Protein AF-A0A9K3PPI0-F1 (afdb_monomer)

Structure (mmCIF, N/CA/C/O backbone):
data_AF-A0A9K3PPI0-F1
#
_entry.id   AF-A0A9K3PPI0-F1
#
loop_
_atom_site.group_PDB
_atom_site.id
_atom_site.type_symbol
_atom_site.label_atom_id
_atom_site.label_alt_id
_atom_site.label_comp_id
_atom_site.label_asym_id
_atom_site.label_entity_id
_atom_site.label_seq_id
_atom_site.pdbx_PDB_ins_code
_atom_site.Cartn_x
_atom_site.Cartn_y
_atom_site.Cartn_z
_atom_site.occupancy
_atom_site.B_iso_or_equiv
_atom_s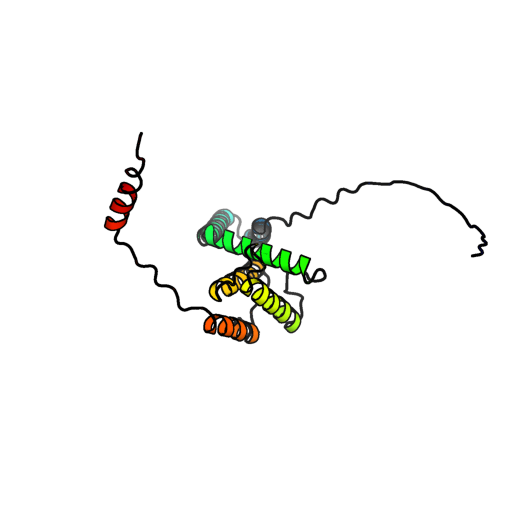ite.auth_seq_id
_atom_site.auth_comp_id
_atom_site.auth_asym_id
_atom_site.auth_atom_id
_atom_site.pdbx_PDB_model_num
ATOM 1 N N . MET A 1 1 ? 18.253 21.962 57.509 1.00 42.22 1 MET A N 1
ATOM 2 C CA . MET A 1 1 ? 19.560 22.637 57.310 1.00 42.22 1 MET A CA 1
ATOM 3 C C . MET A 1 1 ? 20.490 22.162 58.424 1.00 42.22 1 MET A C 1
ATOM 5 O O . MET A 1 1 ? 19.963 22.017 59.520 1.00 42.22 1 MET A O 1
ATOM 9 N N . PRO A 1 2 ? 21.775 21.831 58.168 1.00 49.91 2 PRO A N 1
ATOM 10 C CA . PRO A 1 2 ? 22.721 22.690 57.453 1.00 49.91 2 PRO A CA 1
ATOM 11 C C . PRO A 1 2 ? 23.503 22.051 56.286 1.00 49.91 2 PRO A C 1
ATOM 13 O O . PRO A 1 2 ? 23.489 20.847 56.057 1.00 49.91 2 PRO A O 1
ATOM 16 N N . PHE A 1 3 ? 24.132 22.970 55.554 1.00 33.94 3 PHE A N 1
ATOM 17 C CA . PHE A 1 3 ? 25.042 22.882 54.410 1.00 33.94 3 PHE A CA 1
ATOM 18 C C . PHE A 1 3 ? 26.498 22.570 54.812 1.00 33.94 3 PHE A C 1
ATOM 20 O O . PHE A 1 3 ? 26.878 22.944 55.920 1.00 33.94 3 PHE A O 1
ATOM 27 N N . HIS A 1 4 ? 27.304 22.033 53.874 1.00 39.25 4 HIS A N 1
ATOM 28 C CA . HIS A 1 4 ? 28.627 22.517 53.371 1.00 39.25 4 HIS A CA 1
ATOM 29 C C . HIS A 1 4 ? 29.286 21.395 52.513 1.00 39.25 4 HIS A C 1
ATOM 31 O O . HIS A 1 4 ? 29.376 20.270 52.985 1.00 39.25 4 HIS A O 1
ATOM 37 N N . ASN A 1 5 ? 29.510 21.554 51.192 1.00 37.12 5 ASN A N 1
ATOM 38 C CA . ASN A 1 5 ? 30.618 22.247 50.474 1.00 37.12 5 ASN A CA 1
ATOM 39 C C . ASN A 1 5 ? 31.970 21.502 50.598 1.00 37.12 5 ASN A C 1
ATOM 41 O O . ASN A 1 5 ? 32.297 21.083 51.696 1.00 37.12 5 ASN A O 1
ATOM 45 N N . TYR A 1 6 ? 32.886 21.351 49.631 1.00 33.19 6 TYR A N 1
ATOM 46 C CA . TYR A 1 6 ? 33.076 21.603 48.184 1.00 33.19 6 TYR A CA 1
ATOM 47 C C . TYR A 1 6 ? 34.468 20.993 47.872 1.00 33.19 6 TYR A C 1
ATOM 49 O O . TYR A 1 6 ? 35.353 21.136 48.715 1.00 33.19 6 TYR A O 1
ATOM 57 N N . THR A 1 7 ? 34.750 20.463 46.671 1.00 37.84 7 THR A N 1
ATOM 58 C CA . THR A 1 7 ? 36.029 20.783 45.986 1.00 37.84 7 THR A CA 1
ATOM 59 C C . THR A 1 7 ? 35.998 20.535 44.473 1.00 37.84 7 THR A C 1
ATOM 61 O O . THR A 1 7 ? 35.509 19.524 43.981 1.00 37.84 7 THR A O 1
ATOM 64 N N . HIS A 1 8 ? 36.531 21.541 43.783 1.00 33.91 8 HIS A N 1
ATOM 65 C CA . HIS A 1 8 ? 36.765 21.765 42.358 1.00 33.91 8 HIS A CA 1
ATOM 66 C C . HIS A 1 8 ? 37.708 20.767 41.667 1.00 33.91 8 HIS A C 1
ATOM 68 O O . HIS A 1 8 ? 38.736 20.441 42.235 1.00 33.91 8 HIS A O 1
ATOM 74 N N . TYR A 1 9 ? 37.446 20.497 40.383 1.00 34.16 9 TYR A N 1
ATOM 75 C CA . TYR A 1 9 ? 38.367 20.545 39.223 1.00 34.16 9 TYR A CA 1
ATOM 76 C C . TYR A 1 9 ? 37.434 20.703 38.004 1.00 34.16 9 TYR A C 1
ATOM 78 O O . TYR A 1 9 ? 36.401 20.050 37.955 1.00 34.16 9 TYR A O 1
ATOM 86 N N . GLY A 1 10 ? 37.581 21.578 37.017 1.00 31.91 10 GLY A N 1
ATOM 87 C CA . GLY A 1 10 ? 38.718 22.229 36.381 1.00 31.91 10 GLY A CA 1
ATOM 88 C C . GLY A 1 10 ? 38.236 22.443 34.938 1.00 31.91 10 GLY A C 1
ATOM 89 O O . GLY A 1 10 ? 37.870 21.480 34.269 1.00 31.91 10 GLY A O 1
ATOM 90 N N . GLY A 1 11 ? 38.071 23.695 34.511 1.00 30.48 11 GLY A N 1
ATOM 91 C CA . GLY A 1 11 ? 37.439 24.029 33.235 1.00 30.48 11 GLY A CA 1
ATOM 92 C C . GLY A 1 11 ? 38.338 23.783 32.025 1.00 30.48 11 GLY A C 1
ATOM 93 O O . GLY A 1 11 ? 39.546 23.976 32.103 1.00 30.48 11 GLY A O 1
ATOM 94 N N . ILE A 1 12 ? 37.718 23.456 30.889 1.00 33.78 12 ILE A N 1
ATOM 95 C CA . ILE A 1 12 ? 38.250 23.748 29.554 1.00 33.78 12 ILE A CA 1
ATOM 96 C C . ILE A 1 12 ? 37.088 24.274 28.705 1.00 33.78 12 ILE A C 1
ATOM 98 O O . ILE A 1 12 ? 36.133 23.563 28.398 1.00 33.78 12 ILE A O 1
ATOM 102 N N . GLN A 1 13 ? 37.168 25.560 28.372 1.00 34.56 13 GLN A N 1
ATOM 103 C CA . GLN A 1 13 ? 36.395 26.209 27.319 1.00 34.56 13 GLN A CA 1
ATOM 104 C C . GLN A 1 13 ? 37.104 25.977 25.982 1.00 34.56 13 GLN A C 1
ATOM 106 O O . GLN A 1 13 ? 38.315 26.142 25.937 1.00 34.56 13 GLN A O 1
ATOM 111 N N . HIS A 1 14 ? 36.356 25.635 24.925 1.00 29.44 14 HIS A N 1
ATOM 112 C CA . HIS A 1 14 ? 36.565 25.975 23.499 1.00 29.44 14 HIS A CA 1
ATOM 113 C C . HIS A 1 14 ? 35.558 25.171 22.638 1.00 29.44 14 HIS A C 1
ATOM 115 O O . HIS A 1 14 ? 35.051 24.148 23.087 1.00 29.44 14 HIS A O 1
ATOM 121 N N . PRO A 1 15 ? 35.294 25.548 21.376 1.00 35.53 15 PRO A N 1
ATOM 122 C CA . PRO A 1 15 ? 34.617 26.747 20.899 1.00 35.53 15 PRO A CA 1
ATOM 123 C C . PRO A 1 15 ? 33.235 26.408 20.292 1.00 35.53 15 PRO A C 1
ATOM 125 O O . PRO A 1 15 ? 32.972 25.289 19.855 1.00 35.53 15 PRO A O 1
ATOM 128 N N . ARG A 1 16 ? 32.345 27.406 20.208 1.00 32.53 16 ARG A N 1
ATOM 129 C CA . ARG A 1 16 ? 31.095 27.317 19.434 1.00 32.53 16 ARG A CA 1
ATOM 130 C C . ARG A 1 16 ? 31.428 27.172 17.945 1.00 32.53 16 ARG A C 1
ATOM 132 O O . ARG A 1 16 ? 31.659 28.165 17.262 1.00 32.53 16 ARG A O 1
ATOM 139 N N . GLY A 1 17 ? 31.470 25.933 17.470 1.00 28.88 17 GLY A N 1
ATOM 140 C CA . GLY A 1 17 ? 31.625 25.569 16.069 1.00 28.88 17 GLY A CA 1
ATOM 141 C C . GLY A 1 17 ? 30.301 25.103 15.469 1.00 28.88 17 GLY A C 1
ATOM 142 O O . GLY A 1 17 ? 29.684 24.174 15.973 1.00 28.88 17 GLY A O 1
ATOM 143 N N . LEU A 1 18 ? 29.918 25.772 14.382 1.00 30.83 18 LEU A N 1
ATOM 144 C CA . LEU A 1 18 ? 28.980 25.363 13.335 1.00 30.83 18 LEU A CA 1
ATOM 145 C C . LEU A 1 18 ? 27.559 24.942 13.747 1.00 30.83 18 LEU A C 1
ATOM 147 O O . LEU A 1 18 ? 27.245 23.785 14.012 1.00 30.83 18 LEU A O 1
ATOM 151 N N . CYS A 1 19 ? 26.656 25.911 13.591 1.00 29.72 19 CYS A N 1
ATOM 152 C CA . CYS A 1 19 ? 25.278 25.674 13.189 1.00 29.72 19 CYS A CA 1
ATOM 153 C C . CYS A 1 19 ? 25.288 24.955 11.826 1.00 29.72 19 CYS A C 1
ATOM 155 O O . CYS A 1 19 ? 25.339 25.591 10.775 1.00 29.72 19 CYS A O 1
ATOM 157 N N . ILE A 1 20 ? 25.307 23.622 11.840 1.00 30.78 20 ILE A N 1
ATOM 158 C CA . ILE A 1 20 ? 24.977 22.834 10.657 1.00 30.78 20 ILE A CA 1
ATOM 159 C C . ILE A 1 20 ? 23.455 22.825 10.606 1.00 30.78 20 ILE A C 1
ATOM 161 O O . ILE A 1 20 ? 22.793 22.065 11.312 1.00 30.78 20 ILE A O 1
ATOM 165 N N . THR A 1 21 ? 22.894 23.716 9.799 1.00 30.73 21 THR A N 1
ATOM 166 C CA . THR A 1 21 ? 21.517 23.611 9.332 1.00 30.73 21 THR A CA 1
ATOM 167 C C . THR A 1 21 ? 21.404 22.316 8.530 1.00 30.73 21 THR A C 1
ATOM 169 O O . THR A 1 21 ? 21.598 22.285 7.317 1.00 30.73 21 THR A O 1
ATOM 172 N N . GLN A 1 22 ? 21.129 21.207 9.220 1.00 30.34 22 GLN A N 1
ATOM 173 C CA . GLN A 1 22 ? 20.682 19.986 8.570 1.00 30.34 22 GLN A CA 1
ATOM 174 C C . GLN A 1 22 ? 19.323 20.296 7.950 1.00 30.34 22 GLN A C 1
ATOM 176 O O . GLN A 1 22 ? 18.292 20.378 8.616 1.00 30.34 22 GLN A O 1
ATOM 181 N N . THR A 1 23 ? 19.364 20.556 6.651 1.00 32.44 23 THR A N 1
ATOM 182 C CA . THR A 1 23 ? 18.203 20.555 5.776 1.00 32.44 23 THR A CA 1
ATOM 183 C C . THR A 1 23 ? 17.443 19.248 6.007 1.00 32.44 23 THR A C 1
ATOM 185 O O . THR A 1 23 ? 18.064 18.183 6.035 1.00 32.44 23 THR A O 1
ATOM 188 N N . PRO A 1 24 ? 16.111 19.281 6.195 1.00 35.41 24 PRO A N 1
ATOM 189 C CA . PRO A 1 24 ? 15.353 18.048 6.278 1.00 35.41 24 PRO A CA 1
ATOM 190 C C . PRO A 1 24 ? 15.563 17.321 4.956 1.00 35.41 24 PRO A C 1
ATOM 192 O O . PRO A 1 24 ? 15.346 17.910 3.893 1.00 35.41 24 PRO A O 1
ATOM 195 N N . HIS A 1 25 ? 16.031 16.075 5.032 1.00 33.84 25 HIS A N 1
ATOM 196 C CA . HIS A 1 25 ? 16.154 15.170 3.900 1.00 33.84 25 HIS A CA 1
ATOM 197 C C . HIS A 1 25 ? 14.835 15.167 3.119 1.00 33.84 25 HIS A C 1
ATOM 199 O O . HIS A 1 25 ? 13.902 14.431 3.437 1.00 33.84 25 HIS A O 1
ATOM 205 N N . ARG A 1 26 ? 14.750 16.008 2.083 1.00 33.44 26 ARG A N 1
ATOM 206 C CA . ARG A 1 26 ? 13.761 15.871 1.025 1.00 33.44 26 ARG A CA 1
ATOM 207 C C . ARG A 1 26 ? 14.114 14.564 0.347 1.00 33.44 26 ARG A C 1
ATOM 209 O O . ARG A 1 26 ? 15.071 14.501 -0.419 1.00 33.44 26 ARG A O 1
ATOM 216 N N . THR A 1 27 ? 13.385 13.511 0.692 1.00 43.06 27 THR A N 1
ATOM 217 C CA . THR A 1 27 ? 13.396 12.272 -0.075 1.00 43.06 27 THR A CA 1
ATOM 218 C C . THR A 1 27 ? 13.166 12.668 -1.536 1.00 43.06 27 THR A C 1
ATOM 220 O O . THR A 1 27 ? 12.165 13.340 -1.807 1.00 43.06 27 THR A O 1
ATOM 223 N N . PRO A 1 28 ? 14.091 12.364 -2.464 1.00 38.28 28 PRO A N 1
ATOM 224 C CA . PRO A 1 28 ? 13.884 12.694 -3.862 1.00 38.28 28 PRO A CA 1
ATOM 225 C C . PRO A 1 28 ? 12.584 12.040 -4.332 1.00 38.28 28 PRO A C 1
ATOM 227 O O . PRO A 1 28 ? 12.249 10.920 -3.944 1.00 38.28 28 PRO A O 1
ATOM 230 N N . CYS A 1 29 ? 11.820 12.793 -5.114 1.00 42.50 29 CYS A N 1
ATOM 231 C CA . CYS A 1 29 ? 10.537 12.402 -5.678 1.00 42.50 29 CYS A CA 1
ATOM 232 C C . CYS A 1 29 ? 10.673 11.009 -6.323 1.00 42.50 29 CYS A C 1
ATOM 234 O O . CYS A 1 29 ? 11.502 10.846 -7.213 1.00 42.50 29 CYS A O 1
ATOM 236 N N . PHE A 1 30 ? 9.881 10.015 -5.900 1.00 48.66 30 PHE A N 1
ATOM 237 C CA . PHE A 1 30 ? 10.024 8.604 -6.318 1.00 48.66 30 PHE A CA 1
ATOM 238 C C . PHE A 1 30 ? 10.017 8.374 -7.843 1.00 48.66 30 PHE A C 1
ATOM 240 O O . PHE A 1 30 ? 10.634 7.417 -8.301 1.00 48.66 30 PHE A O 1
ATOM 247 N N . SER A 1 31 ? 9.409 9.273 -8.633 1.00 51.00 31 SER A N 1
ATOM 248 C CA . SER A 1 31 ? 9.528 9.266 -10.106 1.00 51.00 31 SER A CA 1
ATOM 249 C C . SER A 1 31 ? 10.992 9.204 -10.550 1.00 51.00 31 SER A C 1
ATOM 251 O O . SER A 1 31 ? 11.374 8.347 -11.336 1.00 51.00 31 SER A O 1
ATOM 253 N N . HIS A 1 32 ? 11.851 10.013 -9.927 1.00 49.69 32 HIS A N 1
ATOM 254 C CA . HIS A 1 32 ? 13.243 10.184 -10.327 1.00 49.69 32 HIS A CA 1
ATOM 255 C C . HIS A 1 32 ? 14.086 8.909 -10.159 1.00 49.69 32 HIS A C 1
ATOM 257 O O . HIS A 1 32 ? 15.107 8.760 -10.824 1.00 49.69 32 HIS A O 1
ATOM 263 N N . ARG A 1 33 ? 13.705 7.984 -9.266 1.00 47.44 33 ARG A N 1
ATOM 264 C CA . ARG A 1 33 ? 14.464 6.743 -9.039 1.00 47.44 33 ARG A CA 1
ATOM 265 C C . ARG A 1 33 ? 14.128 5.667 -10.069 1.00 47.44 33 ARG A C 1
ATOM 267 O O . ARG A 1 33 ? 15.036 4.977 -10.528 1.00 47.44 33 ARG A O 1
ATOM 274 N N . LEU A 1 34 ? 12.852 5.562 -10.445 1.00 54.25 34 LEU A N 1
ATOM 275 C CA . LEU A 1 34 ? 12.402 4.683 -11.524 1.00 54.25 34 LEU A CA 1
ATOM 276 C C . LEU A 1 34 ? 13.012 5.112 -12.857 1.00 54.25 34 LEU A C 1
ATOM 278 O O . LEU A 1 34 ? 13.560 4.286 -13.584 1.00 54.25 34 LEU A O 1
ATOM 282 N N . ASP A 1 35 ? 12.967 6.420 -13.113 1.00 58.66 35 ASP A N 1
ATOM 283 C CA . ASP A 1 35 ? 13.514 7.040 -14.316 1.00 58.66 35 ASP A CA 1
ATOM 284 C C . ASP A 1 35 ? 15.026 6.774 -14.424 1.00 58.66 35 ASP A C 1
ATOM 286 O O . ASP A 1 35 ? 15.522 6.441 -15.499 1.00 58.66 35 ASP A O 1
ATOM 290 N N . LEU A 1 36 ? 15.754 6.813 -13.299 1.00 57.50 36 LEU A N 1
ATOM 291 C CA . LEU A 1 36 ? 17.191 6.528 -13.255 1.00 57.50 36 LEU A CA 1
ATOM 292 C C . LEU A 1 36 ? 17.519 5.048 -13.531 1.00 57.50 36 LEU A C 1
ATOM 294 O O . LEU A 1 36 ? 18.415 4.756 -14.320 1.00 57.50 36 LEU A O 1
ATOM 298 N N . LEU A 1 37 ? 16.796 4.113 -12.900 1.00 57.09 37 LEU A N 1
ATOM 299 C CA . LEU A 1 37 ? 17.020 2.668 -13.072 1.00 57.09 37 LEU A CA 1
ATOM 300 C C . LEU A 1 37 ? 16.682 2.202 -14.491 1.00 57.09 37 LEU A C 1
ATOM 302 O O . LEU A 1 37 ? 17.424 1.413 -15.079 1.00 57.09 37 LEU A O 1
ATOM 306 N N . LEU A 1 38 ? 15.587 2.720 -15.050 1.00 63.38 38 LEU A N 1
ATOM 307 C CA . LEU A 1 38 ? 15.222 2.477 -16.440 1.00 63.38 38 LEU A CA 1
ATOM 308 C C . LEU A 1 38 ? 16.269 3.077 -17.383 1.00 63.38 38 LEU A C 1
ATOM 310 O O . LEU A 1 38 ? 16.683 2.391 -18.312 1.00 63.38 38 LEU A O 1
ATOM 314 N N . SER A 1 39 ? 16.779 4.283 -17.107 1.00 69.38 39 SER A N 1
ATOM 315 C CA . SER A 1 39 ? 17.836 4.904 -17.918 1.00 69.38 39 SER A CA 1
ATOM 316 C C . SER A 1 39 ? 19.094 4.031 -17.986 1.00 69.38 39 SER A C 1
ATOM 318 O O . SER A 1 39 ? 19.520 3.667 -19.080 1.00 69.38 39 SER A O 1
ATOM 320 N N . THR A 1 40 ? 19.645 3.596 -16.848 1.00 67.75 40 THR A N 1
ATOM 321 C CA . THR A 1 40 ? 20.876 2.782 -16.829 1.00 67.75 40 THR A CA 1
ATOM 322 C C . THR A 1 40 ? 20.698 1.418 -17.506 1.00 67.75 40 THR A C 1
ATOM 324 O O . THR A 1 40 ? 21.571 0.977 -18.253 1.00 67.75 40 THR A O 1
ATOM 327 N N . ALA A 1 41 ? 19.559 0.750 -17.300 1.00 71.50 41 ALA A N 1
ATOM 328 C CA . ALA A 1 41 ? 19.279 -0.526 -17.960 1.00 71.50 41 ALA A CA 1
ATOM 329 C C . ALA A 1 41 ? 19.077 -0.359 -19.478 1.00 71.50 41 ALA A C 1
ATOM 331 O O . ALA A 1 41 ? 19.539 -1.187 -20.264 1.00 71.50 41 ALA A O 1
ATOM 332 N N . THR A 1 42 ? 18.420 0.724 -19.909 1.00 78.06 42 THR A N 1
ATOM 333 C CA . THR A 1 42 ? 18.247 1.014 -21.340 1.00 78.06 42 THR A CA 1
ATOM 334 C C . THR A 1 42 ? 19.569 1.329 -22.033 1.00 78.06 42 THR A C 1
ATOM 336 O O . THR A 1 42 ? 19.753 0.909 -23.171 1.00 78.06 42 THR A O 1
ATOM 339 N N . GLU A 1 43 ? 20.513 1.987 -21.356 1.00 77.44 43 GLU A N 1
ATOM 340 C CA . GLU A 1 43 ? 21.859 2.239 -21.887 1.00 77.44 43 GLU A CA 1
ATOM 341 C C . GLU A 1 43 ? 22.630 0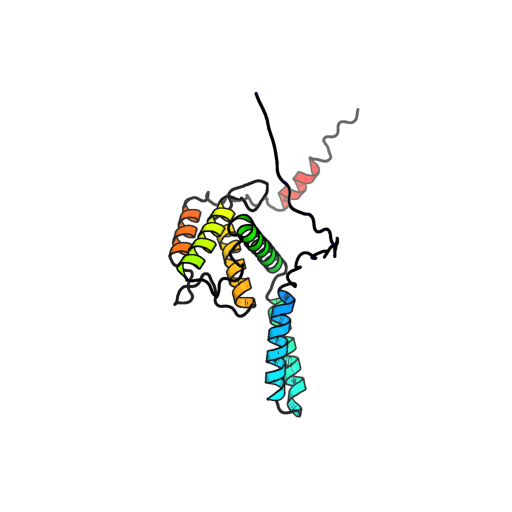.935 -22.125 1.00 77.44 43 GLU A C 1
ATOM 343 O O . GLU A 1 43 ? 23.103 0.700 -23.236 1.00 77.44 43 GLU A O 1
ATOM 348 N N . GLN A 1 44 ? 22.648 0.026 -21.144 1.00 82.06 44 GLN A N 1
ATOM 349 C CA . GLN A 1 44 ? 23.291 -1.288 -21.289 1.00 82.06 44 GLN A CA 1
ATOM 350 C C . GLN A 1 44 ? 22.676 -2.124 -22.423 1.00 82.06 44 GLN A C 1
ATOM 352 O O . GLN A 1 44 ? 23.387 -2.800 -23.169 1.00 82.06 44 GLN A O 1
ATOM 357 N N . LEU A 1 45 ? 21.351 -2.067 -22.586 1.00 84.62 45 LEU A N 1
ATOM 358 C CA . LEU A 1 45 ? 20.665 -2.745 -23.686 1.00 84.62 45 LEU A CA 1
ATOM 359 C C . LEU A 1 45 ? 20.974 -2.101 -25.045 1.00 84.62 45 LEU A C 1
ATOM 361 O O . LEU A 1 45 ? 21.093 -2.818 -26.036 1.00 84.62 45 LEU A O 1
ATOM 365 N N . LEU A 1 46 ? 21.127 -0.774 -25.114 1.00 85.38 46 LEU A N 1
ATOM 366 C CA . LEU A 1 46 ? 21.486 -0.061 -26.346 1.00 85.38 46 LEU A CA 1
ATOM 367 C C . LEU A 1 46 ? 22.900 -0.387 -26.830 1.00 85.38 46 LEU A C 1
ATOM 369 O O . LEU A 1 46 ? 23.124 -0.423 -28.045 1.00 85.38 46 LEU A O 1
ATOM 373 N N . ASP A 1 47 ? 23.827 -0.658 -25.914 1.00 86.38 47 ASP A N 1
ATOM 374 C CA . ASP A 1 47 ? 25.195 -1.053 -26.255 1.00 86.38 47 ASP A CA 1
ATOM 375 C C . ASP A 1 47 ? 25.244 -2.411 -26.965 1.00 86.38 47 ASP A C 1
ATOM 377 O O . ASP A 1 47 ? 26.028 -2.590 -27.901 1.00 86.38 47 ASP A O 1
ATOM 381 N N . ALA A 1 48 ? 24.334 -3.324 -26.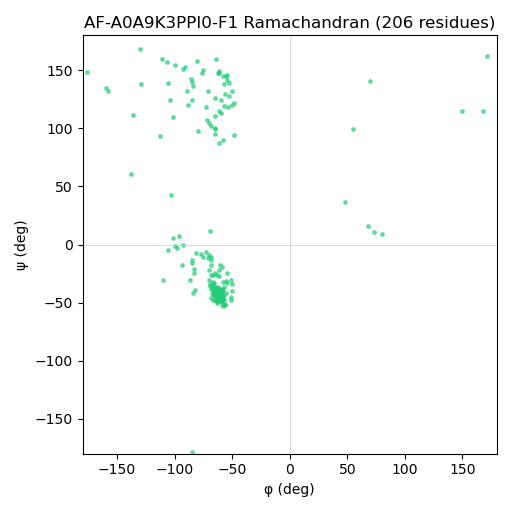611 1.00 87.25 48 ALA A N 1
ATOM 382 C CA . ALA A 1 48 ? 24.174 -4.623 -27.263 1.00 87.25 48 ALA A CA 1
ATOM 383 C C . ALA A 1 48 ? 23.480 -4.550 -28.643 1.00 87.25 48 ALA A C 1
ATOM 385 O O . ALA A 1 48 ? 23.469 -5.534 -29.388 1.00 87.25 48 ALA A O 1
ATOM 386 N N . VAL A 1 49 ? 22.897 -3.402 -29.018 1.00 88.94 49 VAL A N 1
ATOM 387 C CA . VAL A 1 49 ? 22.202 -3.221 -30.302 1.00 88.94 49 VAL A CA 1
ATOM 388 C C . VAL A 1 49 ? 23.187 -2.746 -31.383 1.00 88.94 49 VAL A C 1
ATOM 390 O O . VAL A 1 49 ? 23.904 -1.758 -31.170 1.00 88.94 49 VAL A O 1
ATOM 393 N N . PRO A 1 50 ? 23.194 -3.367 -32.587 1.00 92.38 50 PRO A N 1
ATOM 394 C CA . PRO A 1 50 ? 24.005 -2.902 -33.709 1.00 92.38 50 PRO A CA 1
ATOM 395 C C . PRO A 1 50 ? 23.771 -1.411 -33.998 1.00 92.38 50 PRO A C 1
ATOM 397 O O . PRO A 1 50 ? 22.609 -0.991 -34.010 1.00 92.38 50 PRO A O 1
ATOM 400 N N . PRO A 1 51 ? 24.815 -0.611 -34.300 1.00 88.06 51 PRO A N 1
ATOM 401 C CA . PRO A 1 51 ? 24.694 0.842 -34.453 1.00 88.06 51 PRO A CA 1
ATOM 402 C C . PRO A 1 51 ? 23.554 1.286 -35.379 1.00 88.06 51 PRO A C 1
ATOM 404 O O . PRO A 1 51 ? 22.795 2.189 -35.034 1.00 88.06 51 PRO A O 1
ATOM 407 N N . ALA A 1 52 ? 23.355 0.575 -36.495 1.00 90.19 52 ALA A N 1
ATOM 408 C CA . ALA A 1 52 ? 22.296 0.842 -37.471 1.00 90.19 52 ALA A CA 1
ATOM 409 C C . ALA A 1 52 ? 20.860 0.718 -36.912 1.00 90.19 52 ALA A C 1
ATOM 411 O O . ALA A 1 52 ? 19.933 1.297 -37.469 1.00 90.19 52 ALA A O 1
ATOM 412 N N . LYS A 1 53 ? 20.657 -0.021 -35.812 1.00 89.44 53 LYS A N 1
ATOM 413 C CA . LYS A 1 53 ? 19.341 -0.262 -35.192 1.00 89.44 53 LYS A CA 1
ATOM 414 C C . LYS A 1 53 ? 19.122 0.519 -33.891 1.00 89.44 53 LYS A C 1
ATOM 416 O O . LYS A 1 53 ? 18.016 0.493 -33.352 1.00 89.44 53 LYS A O 1
ATOM 421 N N . ARG A 1 54 ? 20.128 1.247 -33.389 1.00 88.50 54 ARG A N 1
ATOM 422 C CA . ARG A 1 54 ? 20.053 1.944 -32.088 1.00 88.50 54 ARG A CA 1
ATOM 423 C C . ARG A 1 54 ? 18.969 3.016 -32.039 1.00 88.50 54 ARG A C 1
ATOM 425 O O . ARG A 1 54 ? 18.285 3.126 -31.030 1.00 88.50 54 ARG A O 1
ATOM 432 N N . ASN A 1 55 ? 18.764 3.772 -33.118 1.00 85.81 55 ASN A N 1
ATOM 433 C CA . ASN A 1 55 ? 17.721 4.806 -33.158 1.00 85.81 55 ASN A CA 1
ATOM 434 C C . ASN A 1 55 ? 16.313 4.204 -33.057 1.00 85.81 55 ASN A C 1
ATOM 436 O O . ASN A 1 55 ? 15.477 4.715 -32.316 1.00 85.81 55 ASN A O 1
ATOM 440 N N . ALA A 1 56 ? 16.076 3.082 -33.742 1.00 86.19 56 ALA A N 1
ATOM 441 C CA . ALA A 1 56 ? 14.816 2.352 -33.641 1.00 86.19 56 ALA A CA 1
ATOM 442 C C . ALA A 1 56 ? 14.607 1.789 -32.224 1.00 86.19 56 ALA A C 1
ATOM 444 O O . ALA A 1 56 ? 13.526 1.932 -31.661 1.00 86.19 56 ALA A O 1
ATOM 445 N N . ALA A 1 57 ? 15.652 1.222 -31.610 1.00 86.06 57 ALA A N 1
ATOM 446 C CA . ALA A 1 57 ? 15.596 0.744 -30.228 1.00 86.06 57 ALA A CA 1
ATOM 447 C C . ALA A 1 57 ? 15.304 1.878 -29.224 1.00 86.06 57 ALA A C 1
ATOM 449 O O . ALA A 1 57 ? 14.438 1.725 -28.367 1.00 86.06 57 ALA A O 1
ATOM 450 N N . LYS A 1 58 ? 15.944 3.047 -29.373 1.00 86.00 58 LYS A N 1
ATOM 451 C CA . LYS A 1 58 ? 15.649 4.243 -28.561 1.00 86.00 58 LYS A CA 1
ATOM 452 C C . LYS A 1 58 ? 14.186 4.667 -28.681 1.00 86.00 58 LYS A C 1
ATOM 454 O O . LYS A 1 58 ? 13.547 4.920 -27.665 1.00 86.00 58 LYS A O 1
ATOM 459 N N . ALA A 1 59 ? 13.649 4.709 -29.901 1.00 83.44 59 ALA A N 1
ATOM 460 C CA . ALA A 1 59 ? 12.248 5.057 -30.128 1.00 83.44 59 ALA A CA 1
ATOM 461 C C . ALA A 1 59 ? 11.288 4.072 -29.436 1.00 83.44 59 ALA A C 1
ATOM 463 O O . ALA A 1 59 ? 10.295 4.499 -28.850 1.00 83.44 59 ALA A O 1
ATOM 464 N N . LEU A 1 60 ? 11.609 2.772 -29.440 1.00 88.38 60 LEU A N 1
ATOM 465 C CA . LEU A 1 60 ? 10.835 1.753 -28.726 1.00 88.38 60 LEU A CA 1
ATOM 466 C C . LEU A 1 60 ? 10.881 1.942 -27.203 1.00 88.38 60 LEU A C 1
ATOM 468 O O . LEU A 1 60 ? 9.837 1.843 -26.562 1.00 88.38 60 LEU A O 1
ATOM 472 N N . PHE A 1 61 ? 12.045 2.258 -26.623 1.00 84.81 61 PHE A N 1
ATOM 473 C CA . PHE A 1 61 ? 12.145 2.544 -25.187 1.00 84.81 61 PHE A CA 1
ATOM 474 C C . PHE A 1 61 ? 11.328 3.773 -24.792 1.00 84.81 61 PHE A C 1
ATOM 476 O O . PHE A 1 61 ? 10.566 3.709 -23.831 1.00 84.81 61 PHE A O 1
ATOM 483 N N . VAL A 1 62 ? 11.411 4.858 -25.568 1.00 82.88 62 VAL A N 1
ATOM 484 C CA . VAL A 1 62 ? 10.589 6.056 -25.337 1.00 82.88 62 VAL A CA 1
ATOM 485 C C . VAL A 1 62 ? 9.102 5.709 -25.409 1.00 82.88 62 VAL A C 1
ATOM 487 O O . VAL A 1 62 ? 8.360 6.041 -24.489 1.00 82.88 62 VAL A O 1
ATOM 490 N N . ALA A 1 63 ? 8.670 4.983 -26.445 1.00 81.50 63 ALA A N 1
ATOM 491 C CA . ALA A 1 63 ? 7.274 4.575 -26.594 1.00 81.50 63 ALA A CA 1
ATOM 492 C C . ALA A 1 63 ? 6.781 3.715 -25.415 1.00 81.50 63 ALA A C 1
ATOM 494 O O . ALA A 1 63 ? 5.675 3.932 -24.918 1.00 81.50 63 ALA A O 1
ATOM 495 N N . ALA A 1 64 ? 7.602 2.777 -24.933 1.00 81.69 64 ALA A N 1
ATOM 496 C CA . ALA A 1 64 ? 7.283 1.935 -23.781 1.00 81.69 64 ALA A CA 1
ATOM 497 C C . ALA A 1 64 ? 7.172 2.745 -22.477 1.00 81.69 64 ALA A C 1
ATOM 499 O O . ALA A 1 64 ? 6.221 2.554 -21.709 1.00 81.69 64 ALA A O 1
ATOM 500 N N . THR A 1 65 ? 8.093 3.683 -22.242 1.00 77.12 65 THR A N 1
ATOM 501 C CA . THR A 1 65 ? 8.045 4.585 -21.083 1.00 77.12 65 THR A CA 1
ATOM 502 C C . THR A 1 65 ? 6.801 5.468 -21.138 1.00 77.12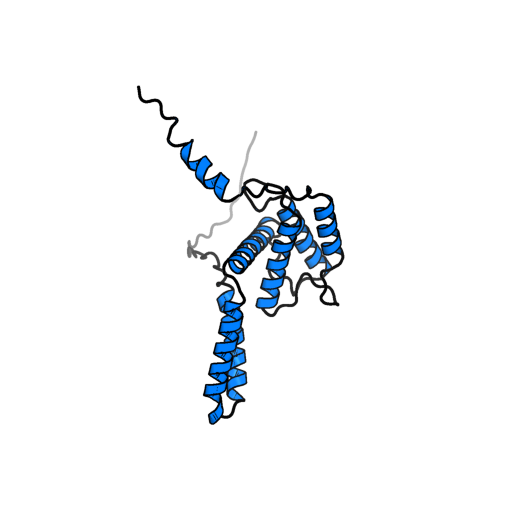 65 THR A C 1
ATOM 504 O O . THR A 1 65 ? 6.044 5.509 -20.172 1.00 77.12 65 THR A O 1
ATOM 507 N N . THR A 1 66 ? 6.510 6.090 -22.287 1.00 76.62 66 THR A N 1
ATOM 508 C CA . THR A 1 66 ? 5.300 6.905 -22.478 1.00 76.62 66 THR A CA 1
ATOM 509 C C . THR A 1 66 ? 4.022 6.100 -22.241 1.00 76.62 66 THR A C 1
ATOM 511 O O . THR A 1 66 ? 3.125 6.570 -21.541 1.00 76.62 66 THR A O 1
ATOM 514 N N . ALA A 1 67 ? 3.934 4.876 -22.769 1.00 77.19 67 ALA A N 1
ATOM 515 C CA . ALA A 1 67 ? 2.782 4.002 -22.547 1.00 77.19 67 ALA A CA 1
ATOM 516 C C . ALA A 1 67 ? 2.605 3.646 -21.060 1.00 77.19 67 ALA A C 1
ATOM 51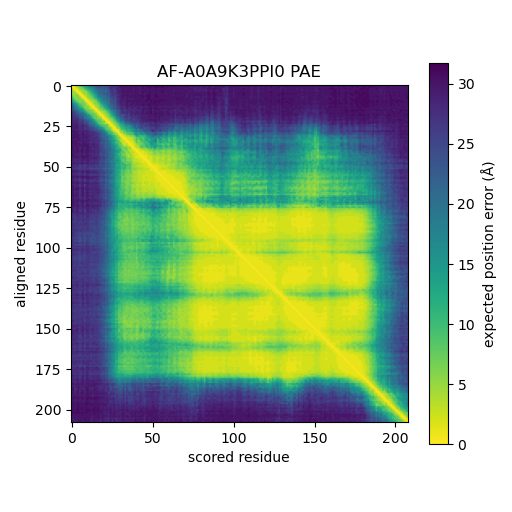8 O O . ALA A 1 67 ? 1.482 3.653 -20.552 1.00 77.19 67 ALA A O 1
ATOM 519 N N . THR A 1 68 ? 3.709 3.400 -20.348 1.00 74.50 68 THR A N 1
ATOM 520 C CA . THR A 1 68 ? 3.700 3.141 -18.900 1.00 74.50 68 THR A CA 1
ATOM 521 C C . THR A 1 68 ? 3.203 4.361 -18.124 1.00 74.50 68 THR A C 1
ATOM 523 O O . THR A 1 68 ? 2.332 4.220 -17.265 1.00 74.50 68 THR A O 1
ATOM 526 N N . SER A 1 69 ? 3.679 5.564 -18.462 1.00 68.12 69 SER A N 1
ATOM 527 C CA . SER A 1 69 ? 3.227 6.817 -17.844 1.00 68.12 69 SER A CA 1
ATOM 528 C C . SER A 1 69 ? 1.742 7.090 -18.103 1.00 68.12 69 SER A C 1
ATOM 530 O O . SER A 1 69 ? 1.018 7.445 -17.178 1.00 68.12 69 SER A O 1
ATOM 532 N N . HIS A 1 70 ? 1.255 6.874 -19.329 1.00 68.12 70 HIS A N 1
ATOM 533 C CA . HIS A 1 70 ? -0.162 7.058 -19.673 1.00 68.12 70 HIS A CA 1
ATOM 534 C C . HIS A 1 70 ? -1.093 6.049 -18.982 1.00 68.12 70 HIS A C 1
ATOM 536 O O . HIS A 1 70 ? -2.261 6.355 -18.746 1.00 68.12 70 HIS A O 1
ATOM 542 N N . GLY A 1 71 ? -0.591 4.861 -18.630 1.00 62.78 71 GLY A N 1
ATOM 543 C CA . GLY A 1 71 ? -1.341 3.866 -17.859 1.00 62.78 71 GLY A CA 1
ATOM 544 C C . GLY A 1 71 ? -1.622 4.281 -16.409 1.00 62.78 71 GLY A C 1
ATOM 545 O O . GLY A 1 71 ? -2.463 3.668 -15.747 1.00 62.78 71 GLY A O 1
ATOM 546 N N . VAL A 1 72 ? -0.952 5.322 -15.905 1.00 65.75 72 VAL A N 1
ATOM 547 C CA . VAL A 1 72 ? -1.135 5.849 -14.551 1.00 65.75 72 VAL A CA 1
ATOM 548 C C . VAL A 1 72 ? -2.007 7.102 -14.606 1.00 65.75 72 VAL A C 1
ATOM 550 O O . VAL A 1 72 ? -1.589 8.164 -15.053 1.00 65.75 72 VAL A O 1
ATOM 553 N N . ILE A 1 73 ? -3.238 7.008 -14.102 1.00 69.88 73 ILE A N 1
ATOM 554 C CA . ILE A 1 73 ? -4.099 8.186 -13.944 1.00 69.88 73 ILE A CA 1
ATOM 555 C C . ILE A 1 73 ? -3.538 9.038 -12.796 1.00 69.88 73 ILE A C 1
ATOM 557 O O . ILE A 1 73 ? -3.308 8.519 -11.701 1.00 69.88 73 ILE A O 1
ATOM 561 N N . ALA A 1 74 ? -3.391 10.351 -13.004 1.00 64.12 74 ALA A N 1
ATOM 562 C CA . ALA A 1 74 ? -2.855 11.291 -12.008 1.00 64.12 74 ALA A CA 1
ATOM 563 C C . ALA A 1 74 ? -3.533 11.181 -10.623 1.00 64.12 74 ALA A C 1
ATOM 565 O O . ALA A 1 74 ? -2.887 11.321 -9.586 1.00 64.12 74 ALA A O 1
ATOM 566 N N . ALA A 1 75 ? -4.833 10.866 -10.590 1.00 61.53 75 ALA A N 1
ATOM 567 C CA . ALA A 1 75 ? -5.571 10.609 -9.353 1.00 61.53 75 ALA A CA 1
ATOM 568 C C . ALA A 1 75 ? -5.046 9.377 -8.590 1.00 61.53 75 ALA A C 1
ATOM 570 O O . ALA A 1 75 ? -4.826 9.451 -7.383 1.00 61.53 75 ALA A O 1
ATOM 571 N N . THR A 1 76 ? -4.788 8.264 -9.283 1.00 76.50 76 THR A N 1
ATOM 572 C CA . THR A 1 76 ? -4.212 7.044 -8.691 1.00 76.50 76 THR A CA 1
ATOM 573 C C . THR A 1 76 ? -2.798 7.295 -8.180 1.00 76.50 76 THR A C 1
ATOM 575 O O . THR A 1 76 ? -2.413 6.784 -7.127 1.00 76.50 76 THR A O 1
ATOM 578 N N . GLU A 1 77 ? -2.035 8.121 -8.894 1.00 81.81 77 GLU A N 1
ATOM 579 C CA . GLU A 1 77 ? -0.696 8.508 -8.472 1.00 81.81 77 GLU A CA 1
ATOM 580 C C . GLU A 1 77 ? -0.715 9.353 -7.192 1.00 81.81 77 GLU A C 1
ATOM 582 O O . GLU A 1 77 ? -0.015 9.047 -6.224 1.00 81.81 77 GLU A O 1
ATOM 587 N N . SER A 1 78 ? -1.578 10.370 -7.155 1.00 83.94 78 SER A N 1
ATOM 588 C CA . SER A 1 78 ? -1.779 11.223 -5.983 1.00 83.94 78 SER A CA 1
ATOM 589 C C . SER A 1 78 ? -2.214 10.414 -4.758 1.00 83.94 78 SER A C 1
ATOM 591 O O . SER A 1 78 ? -1.684 10.607 -3.661 1.00 83.94 78 SER A O 1
ATOM 593 N N . GLU A 1 79 ? -3.126 9.453 -4.931 1.00 87.44 79 GLU A N 1
ATOM 594 C CA . GLU A 1 79 ? -3.547 8.561 -3.849 1.00 87.44 79 GLU A CA 1
ATOM 595 C C . GLU A 1 79 ? -2.404 7.678 -3.338 1.00 87.44 79 GLU A C 1
ATOM 597 O O . GLU A 1 79 ? -2.248 7.544 -2.118 1.00 87.44 79 GLU A O 1
ATOM 602 N N . ARG A 1 80 ? -1.585 7.118 -4.241 1.00 92.06 80 ARG A N 1
ATOM 603 C CA . ARG A 1 80 ? -0.393 6.340 -3.875 1.00 92.06 80 ARG A CA 1
ATOM 604 C C . ARG A 1 80 ? 0.570 7.190 -3.050 1.00 92.06 80 ARG A C 1
ATOM 606 O O . ARG A 1 80 ? 0.953 6.773 -1.958 1.00 92.06 80 ARG A O 1
ATOM 613 N N . PHE A 1 81 ? 0.913 8.388 -3.529 1.00 91.56 81 PHE A N 1
ATOM 614 C CA . PHE A 1 81 ? 1.800 9.306 -2.813 1.00 91.56 81 PHE A CA 1
ATOM 615 C C . PHE A 1 81 ? 1.250 9.682 -1.441 1.00 91.56 81 PHE A C 1
ATOM 617 O O . PHE A 1 81 ? 1.970 9.596 -0.451 1.00 91.56 81 PHE A O 1
ATOM 624 N N . ARG A 1 82 ? -0.039 10.024 -1.354 1.00 93.81 82 ARG A N 1
ATOM 625 C CA . ARG A 1 82 ? -0.681 10.374 -0.083 1.00 93.81 82 ARG A CA 1
ATOM 626 C C . ARG A 1 82 ? -0.542 9.255 0.949 1.00 93.81 82 ARG A C 1
ATOM 628 O O . ARG A 1 82 ? -0.123 9.507 2.077 1.00 93.81 82 ARG A O 1
ATOM 635 N N . PHE A 1 83 ? -0.893 8.021 0.586 1.00 95.88 83 PHE A N 1
ATOM 636 C CA . PHE A 1 83 ? -0.803 6.898 1.522 1.00 95.88 83 PHE A CA 1
ATOM 637 C C . PHE A 1 83 ? 0.637 6.498 1.840 1.00 95.88 83 PHE A C 1
ATOM 639 O O . PHE A 1 83 ? 0.901 6.084 2.968 1.00 95.88 83 PHE A O 1
ATOM 646 N N . TRP A 1 84 ? 1.566 6.678 0.902 1.00 96.00 84 TRP A N 1
ATOM 647 C CA . TRP A 1 84 ? 2.990 6.508 1.168 1.00 96.00 84 TRP A CA 1
ATOM 648 C C . TRP A 1 84 ? 3.510 7.519 2.200 1.00 96.00 84 TRP A C 1
ATOM 650 O O . TRP A 1 84 ? 4.152 7.126 3.171 1.00 96.00 84 TRP A O 1
ATOM 660 N N . THR A 1 85 ? 3.146 8.797 2.077 1.00 96.06 85 THR A N 1
ATOM 661 C CA . THR A 1 85 ? 3.477 9.815 3.085 1.00 96.06 85 THR A CA 1
ATOM 662 C C . THR A 1 85 ? 2.890 9.458 4.451 1.00 96.06 85 THR A C 1
ATOM 664 O O . THR A 1 85 ? 3.570 9.563 5.470 1.00 96.06 85 THR A O 1
ATOM 667 N N . HIS A 1 86 ? 1.641 8.978 4.501 1.00 97.00 86 HIS A N 1
ATOM 668 C CA . HIS A 1 86 ? 1.045 8.510 5.756 1.00 97.00 86 HIS A CA 1
ATOM 669 C C . HIS A 1 86 ? 1.805 7.330 6.371 1.00 97.00 86 HIS A C 1
ATOM 671 O O . HIS A 1 86 ? 1.940 7.276 7.590 1.00 97.00 86 HIS A O 1
ATOM 677 N N . TRP A 1 87 ? 2.311 6.409 5.551 1.00 97.81 87 TRP A N 1
ATOM 678 C CA . TRP A 1 87 ? 3.149 5.298 5.998 1.00 97.81 87 TRP A CA 1
ATOM 679 C C . TRP A 1 87 ? 4.474 5.776 6.600 1.00 97.81 87 TRP A C 1
ATOM 681 O O . TRP A 1 87 ? 4.825 5.367 7.706 1.00 97.81 87 TRP A O 1
ATOM 691 N N . GLN A 1 88 ? 5.172 6.690 5.922 1.00 97.25 88 GLN A N 1
ATOM 692 C CA . GLN A 1 88 ? 6.421 7.267 6.427 1.00 97.25 88 GLN A CA 1
ATOM 693 C C . GLN A 1 88 ? 6.201 7.992 7.760 1.00 97.25 88 GLN A C 1
ATOM 695 O O . GLN A 1 88 ? 6.916 7.732 8.726 1.00 97.25 88 GLN A O 1
ATOM 700 N N . ASN A 1 89 ? 5.163 8.829 7.840 1.00 96.62 89 ASN A N 1
ATOM 701 C CA . ASN A 1 89 ? 4.820 9.553 9.064 1.00 96.62 89 ASN A CA 1
ATOM 702 C C . ASN A 1 89 ? 4.442 8.597 10.204 1.00 96.62 89 ASN A C 1
ATOM 704 O O . ASN A 1 89 ? 4.828 8.814 11.349 1.00 96.62 89 ASN A O 1
ATOM 708 N N . PHE A 1 90 ? 3.694 7.531 9.907 1.00 97.69 90 PHE A N 1
ATOM 709 C CA . PHE A 1 90 ? 3.348 6.507 10.890 1.00 97.69 90 PHE A CA 1
ATOM 710 C C . PHE A 1 90 ? 4.598 5.840 11.474 1.00 97.69 90 PHE A C 1
ATOM 712 O O . PHE A 1 90 ? 4.735 5.765 12.693 1.00 97.69 90 PHE A O 1
ATOM 719 N N . LEU A 1 91 ? 5.536 5.407 10.626 1.00 97.38 91 LEU A N 1
ATOM 720 C CA . LEU A 1 91 ? 6.788 4.822 11.102 1.00 97.38 91 LEU A CA 1
ATOM 721 C C . LEU A 1 91 ? 7.608 5.818 11.916 1.00 97.38 91 LEU A C 1
ATOM 723 O O . LEU A 1 91 ? 8.031 5.484 13.015 1.00 97.38 91 LEU A O 1
ATOM 727 N N . GLN A 1 92 ? 7.777 7.045 11.427 1.00 96.38 92 GLN A N 1
ATOM 728 C CA . GLN A 1 92 ? 8.547 8.066 12.133 1.00 96.38 92 GLN A CA 1
ATOM 729 C C . GLN A 1 92 ? 7.985 8.348 13.535 1.00 96.38 92 GLN A C 1
ATOM 731 O O . GLN A 1 92 ? 8.752 8.509 14.481 1.00 96.38 92 GLN A O 1
ATOM 736 N N . ASN A 1 93 ? 6.658 8.375 13.676 1.00 96.00 93 ASN A N 1
ATOM 737 C CA . ASN A 1 93 ? 6.000 8.738 14.929 1.00 96.00 93 ASN A CA 1
ATOM 738 C C . ASN A 1 93 ? 5.804 7.557 15.890 1.00 96.00 93 ASN A C 1
ATOM 740 O O . ASN A 1 93 ? 5.757 7.763 17.100 1.00 96.00 93 ASN A O 1
ATOM 744 N N . THR A 1 94 ? 5.638 6.334 15.383 1.00 96.75 94 THR A N 1
ATOM 745 C CA . THR A 1 94 ? 5.292 5.160 16.209 1.00 96.75 94 THR A CA 1
ATOM 746 C C . THR A 1 94 ? 6.438 4.155 16.320 1.00 96.75 94 THR A C 1
ATOM 748 O O . THR A 1 94 ? 6.578 3.490 17.343 1.00 96.75 94 THR A O 1
ATOM 751 N N . PHE A 1 95 ? 7.289 4.057 15.298 1.00 95.38 95 PHE A N 1
ATOM 752 C CA . PHE A 1 95 ? 8.378 3.084 15.203 1.00 95.38 95 PHE A CA 1
ATOM 753 C C . PHE A 1 95 ? 9.662 3.738 14.656 1.00 95.38 95 PHE A C 1
ATOM 755 O O . PHE A 1 95 ? 10.165 3.293 13.626 1.00 95.38 95 PHE A O 1
ATOM 762 N N . PRO A 1 96 ? 10.236 4.759 15.323 1.00 92.75 96 PRO A N 1
ATOM 763 C CA . PRO A 1 96 ? 11.301 5.603 14.758 1.00 92.75 96 PRO A CA 1
ATOM 764 C C . PRO A 1 96 ? 12.585 4.850 14.371 1.00 92.75 96 PRO A C 1
ATOM 766 O O . PRO A 1 96 ? 13.390 5.356 13.599 1.00 92.75 96 PRO A O 1
ATOM 769 N N . MET A 1 97 ? 12.783 3.634 14.889 1.00 93.19 97 MET A N 1
ATOM 770 C CA . MET A 1 97 ? 13.909 2.761 14.533 1.00 93.19 97 MET A CA 1
ATOM 771 C C . MET A 1 97 ? 13.691 1.978 13.224 1.00 93.19 97 MET A C 1
ATOM 773 O O . MET A 1 97 ? 14.594 1.280 12.767 1.00 93.19 97 MET A O 1
ATOM 777 N N . HIS A 1 98 ? 12.494 2.040 12.634 1.00 93.69 98 HIS A N 1
ATOM 778 C CA . HIS A 1 98 ? 12.124 1.268 11.452 1.00 93.69 98 HIS A CA 1
ATOM 779 C C . HIS A 1 98 ? 12.081 2.142 10.198 1.00 93.69 98 HIS A C 1
ATOM 781 O O . HIS A 1 98 ? 11.575 3.262 10.210 1.00 93.69 98 HIS A O 1
ATOM 787 N N . GLN A 1 99 ? 12.595 1.600 9.096 1.00 93.19 99 GLN A N 1
ATOM 788 C CA . GLN A 1 99 ? 12.672 2.280 7.809 1.00 93.19 99 GLN A CA 1
ATOM 789 C C . GLN A 1 99 ? 11.442 1.963 6.937 1.00 93.19 99 GLN A C 1
ATOM 791 O O . GLN A 1 99 ? 10.888 0.865 7.032 1.00 93.19 99 GLN A O 1
ATOM 796 N N . PRO A 1 100 ? 11.027 2.876 6.036 1.00 93.56 100 PRO A N 1
ATOM 797 C CA . PRO A 1 100 ? 9.868 2.664 5.163 1.00 93.56 100 PRO A CA 1
ATOM 798 C C . PRO A 1 100 ? 9.983 1.509 4.165 1.00 93.56 100 PRO A C 1
ATOM 800 O O . PRO A 1 100 ? 8.952 0.986 3.739 1.00 93.56 100 PRO A O 1
ATOM 803 N N . ILE A 1 101 ? 11.204 1.139 3.773 1.00 93.31 101 ILE A N 1
ATOM 804 C CA . ILE A 1 101 ? 11.466 0.036 2.843 1.00 93.31 101 ILE A CA 1
ATOM 805 C C . ILE A 1 101 ? 11.590 -1.267 3.628 1.00 93.31 101 ILE A C 1
ATOM 807 O O . ILE A 1 101 ? 12.466 -1.416 4.480 1.00 93.31 101 ILE A O 1
ATOM 811 N N . LEU A 1 102 ? 10.713 -2.222 3.322 1.00 93.19 102 LEU A N 1
ATOM 812 C CA . LEU A 1 102 ? 10.502 -3.422 4.128 1.00 93.19 102 LEU A CA 1
ATOM 813 C C . LEU A 1 102 ? 11.252 -4.667 3.625 1.00 93.19 102 LEU A C 1
ATOM 815 O O . LEU A 1 102 ? 11.175 -5.714 4.268 1.00 93.19 102 LEU A O 1
ATOM 819 N N . SER A 1 103 ? 11.969 -4.586 2.500 1.00 87.25 103 SER A N 1
ATOM 820 C CA . SER A 1 103 ? 12.610 -5.744 1.849 1.00 87.25 103 SER A CA 1
ATOM 821 C C . SER A 1 103 ? 13.601 -6.493 2.737 1.00 87.25 103 SER A C 1
ATOM 823 O O . SER A 1 103 ? 13.709 -7.708 2.628 1.00 87.25 103 SER A O 1
ATOM 825 N N . ASN A 1 104 ? 14.281 -5.783 3.641 1.00 87.75 104 ASN A N 1
ATOM 826 C CA . ASN A 1 104 ? 15.306 -6.359 4.517 1.00 87.75 104 ASN A CA 1
ATOM 827 C C . ASN A 1 104 ? 14.753 -6.824 5.874 1.00 87.75 104 ASN A C 1
ATOM 829 O O . ASN A 1 104 ? 15.509 -7.301 6.718 1.00 87.75 104 ASN A O 1
ATOM 833 N N . TYR A 1 105 ? 13.450 -6.665 6.118 1.00 92.75 105 TYR A N 1
ATOM 834 C CA . TYR A 1 105 ? 12.843 -7.066 7.382 1.00 92.75 105 TYR A CA 1
ATOM 835 C C . TYR A 1 105 ? 12.441 -8.544 7.366 1.00 92.75 105 TYR A C 1
ATOM 837 O O . TYR A 1 105 ? 11.898 -9.019 6.363 1.00 92.75 105 TYR A O 1
ATOM 845 N N . PRO A 1 106 ? 12.593 -9.263 8.497 1.00 93.69 106 PRO A N 1
ATOM 846 C CA . PRO A 1 106 ? 11.995 -10.581 8.666 1.00 93.69 106 PRO A CA 1
ATOM 847 C C . PRO A 1 106 ? 10.484 -10.543 8.409 1.00 93.69 106 PRO A C 1
ATOM 849 O O . PRO A 1 106 ? 9.809 -9.570 8.762 1.00 93.69 106 PRO A O 1
ATOM 852 N N . LEU A 1 107 ? 9.939 -11.628 7.845 1.00 91.69 107 LEU A N 1
ATOM 853 C CA . LEU A 1 107 ? 8.533 -11.707 7.432 1.00 91.69 107 LEU A CA 1
ATOM 854 C C . LEU A 1 107 ? 7.566 -11.295 8.552 1.00 91.69 107 LEU A C 1
ATOM 856 O O . LEU A 1 107 ? 6.678 -10.477 8.327 1.00 91.69 107 LEU A O 1
ATOM 860 N N . LEU A 1 108 ? 7.743 -11.818 9.767 1.00 94.06 108 LEU A N 1
ATOM 861 C CA . LEU A 1 108 ? 6.844 -11.512 10.884 1.00 94.06 108 LEU A CA 1
ATOM 862 C C . LEU A 1 108 ? 6.905 -10.036 11.298 1.00 94.06 108 LEU A C 1
ATOM 864 O O . LEU A 1 108 ? 5.858 -9.434 11.527 1.00 94.06 108 LEU A O 1
ATOM 868 N N . THR A 1 109 ? 8.094 -9.428 11.316 1.00 95.75 109 THR A N 1
ATOM 869 C CA . THR A 1 109 ? 8.262 -7.994 11.602 1.00 95.75 109 THR A CA 1
ATOM 870 C C . THR A 1 109 ? 7.575 -7.144 10.539 1.00 95.75 109 THR A C 1
ATOM 872 O O . THR A 1 109 ? 6.816 -6.230 10.862 1.00 95.75 109 THR A O 1
ATOM 875 N N . ARG A 1 110 ? 7.760 -7.494 9.261 1.00 95.62 110 ARG A N 1
ATOM 876 C CA . ARG A 1 110 ? 7.093 -6.837 8.133 1.00 95.62 110 ARG A CA 1
ATOM 877 C C . ARG A 1 110 ? 5.571 -6.886 8.273 1.00 95.62 110 ARG A C 1
ATOM 879 O O . ARG A 1 110 ? 4.902 -5.861 8.152 1.00 95.62 110 ARG A O 1
ATOM 886 N N . LEU A 1 111 ? 5.024 -8.061 8.578 1.00 96.44 111 LEU A N 1
ATOM 887 C CA . LEU A 1 111 ? 3.585 -8.252 8.766 1.00 96.44 111 LEU A CA 1
ATOM 888 C C . LEU A 1 111 ? 3.047 -7.500 9.987 1.00 96.44 111 LEU A C 1
ATOM 890 O O . LEU A 1 111 ? 1.949 -6.951 9.908 1.00 96.44 111 LEU A O 1
ATOM 894 N N . ALA A 1 112 ? 3.808 -7.438 11.082 1.00 97.31 112 ALA A N 1
ATOM 895 C CA . ALA A 1 112 ? 3.430 -6.689 12.275 1.00 97.31 112 ALA A CA 1
ATOM 896 C C . ALA A 1 112 ? 3.341 -5.181 11.993 1.00 97.31 112 ALA A C 1
ATOM 898 O O . ALA A 1 112 ? 2.349 -4.545 12.359 1.00 97.31 112 ALA A O 1
ATOM 899 N N . LEU A 1 113 ? 4.321 -4.616 11.281 1.00 98.19 113 LEU A N 1
ATOM 900 C CA . LEU A 1 113 ? 4.307 -3.203 10.896 1.00 98.19 113 LEU A CA 1
ATOM 901 C C . LEU A 1 113 ? 3.148 -2.888 9.940 1.00 98.19 113 LEU A C 1
ATOM 903 O O . LEU A 1 113 ? 2.390 -1.947 10.177 1.00 98.19 113 LEU A O 1
ATOM 907 N N . LEU A 1 114 ? 2.959 -3.707 8.899 1.00 98.06 114 LEU A N 1
ATOM 908 C CA . LEU A 1 114 ? 1.866 -3.544 7.932 1.00 98.06 114 LEU A CA 1
ATOM 909 C C . LEU A 1 114 ? 0.488 -3.686 8.591 1.00 98.06 114 LEU A C 1
ATOM 911 O O . LEU A 1 114 ? -0.421 -2.905 8.306 1.00 98.06 114 LEU A O 1
ATOM 915 N N . GLY A 1 115 ? 0.330 -4.662 9.487 1.00 98.19 115 GLY A N 1
ATOM 916 C CA . GLY A 1 115 ? -0.907 -4.874 10.233 1.00 98.19 115 GLY A CA 1
ATOM 917 C C . GLY A 1 115 ? -1.210 -3.722 11.192 1.00 98.19 115 GLY A C 1
ATOM 918 O O . GLY A 1 115 ? -2.358 -3.279 11.279 1.00 98.19 115 GLY A O 1
ATOM 919 N N . SER A 1 116 ? -0.184 -3.179 11.851 1.00 98.38 116 SER A N 1
ATOM 920 C CA . SER A 1 116 ? -0.313 -2.009 12.729 1.00 98.38 116 SER A CA 1
ATOM 921 C C . SER A 1 116 ? -0.692 -0.757 11.939 1.00 98.38 116 SER A C 1
ATOM 923 O O . SER A 1 116 ? -1.609 -0.034 12.328 1.00 98.38 116 SER A O 1
ATOM 925 N N . PHE A 1 117 ? -0.077 -0.545 10.774 1.00 98.44 117 PHE A N 1
ATOM 926 C CA . PHE A 1 117 ? -0.456 0.542 9.873 1.00 98.44 117 PHE A CA 1
ATOM 927 C C . PHE A 1 117 ? -1.893 0.394 9.361 1.00 98.44 117 PHE A C 1
ATOM 929 O O . PHE A 1 117 ? -2.650 1.363 9.334 1.00 98.44 117 PHE A O 1
ATOM 936 N N . ALA A 1 118 ? -2.318 -0.823 9.015 1.00 98.25 118 ALA A N 1
ATOM 937 C CA . ALA A 1 118 ? -3.698 -1.080 8.615 1.00 98.25 118 ALA A CA 1
ATOM 938 C C . ALA A 1 118 ? -4.696 -0.700 9.725 1.00 98.25 118 ALA A C 1
ATOM 940 O O . ALA A 1 118 ? -5.737 -0.104 9.434 1.00 98.25 118 ALA A O 1
ATOM 941 N N . ALA A 1 119 ? -4.366 -0.980 10.990 1.00 98.19 119 ALA A N 1
ATOM 942 C CA . ALA A 1 119 ? -5.166 -0.570 12.143 1.00 98.19 119 ALA A CA 1
ATOM 943 C C . ALA A 1 119 ? -5.166 0.957 12.346 1.00 98.19 119 ALA A C 1
ATOM 945 O O . ALA A 1 119 ? -6.231 1.542 12.555 1.00 98.19 119 ALA A O 1
ATOM 946 N N . PHE A 1 120 ? -4.010 1.610 12.202 1.00 97.88 120 PHE A N 1
ATOM 947 C CA . PHE A 1 120 ? -3.860 3.069 12.247 1.00 97.88 120 PHE A CA 1
ATOM 948 C C . PHE A 1 120 ? -4.726 3.773 11.188 1.00 97.88 120 PHE A C 1
ATOM 950 O O . PHE A 1 120 ? -5.492 4.692 11.499 1.00 97.88 120 PHE A O 1
ATOM 957 N N . ILE A 1 121 ? -4.689 3.289 9.940 1.00 97.94 121 ILE A N 1
ATOM 958 C CA . ILE A 1 121 ? -5.544 3.795 8.862 1.00 97.94 121 ILE A CA 1
ATOM 959 C C . ILE A 1 121 ? -7.012 3.540 9.183 1.00 97.94 121 ILE A C 1
ATOM 961 O O . ILE A 1 121 ? -7.807 4.476 9.112 1.00 97.94 121 ILE A O 1
ATOM 965 N N . ARG A 1 122 ? -7.370 2.312 9.586 1.00 97.31 122 ARG A N 1
ATOM 966 C CA . ARG A 1 122 ? -8.747 1.925 9.932 1.00 97.31 122 ARG A CA 1
ATOM 967 C C . ARG A 1 122 ? -9.342 2.830 11.007 1.00 97.31 122 ARG A C 1
ATOM 969 O O . ARG A 1 122 ? -10.504 3.212 10.879 1.00 97.31 122 ARG A O 1
ATOM 976 N N . ALA A 1 123 ? -8.562 3.183 12.023 1.00 96.00 123 ALA A N 1
ATOM 977 C CA . ALA A 1 123 ? -8.969 4.080 13.100 1.00 96.00 123 ALA A CA 1
ATOM 978 C C . ALA A 1 123 ? -9.113 5.548 12.657 1.00 96.00 123 ALA A C 1
ATOM 980 O O . ALA A 1 123 ? -9.667 6.351 13.398 1.00 96.00 123 ALA A O 1
ATOM 981 N N . GLY A 1 124 ? -8.652 5.907 11.456 1.00 94.75 124 GLY A N 1
ATOM 982 C CA . GLY A 1 124 ? -8.713 7.277 10.949 1.00 94.75 124 GLY A CA 1
ATOM 983 C C . GLY A 1 124 ? -7.616 8.193 11.483 1.00 94.75 124 GLY A C 1
ATOM 984 O O . GLY A 1 124 ? -7.665 9.385 11.208 1.00 94.75 124 GLY A O 1
ATOM 985 N N . GLN A 1 125 ? -6.619 7.656 12.193 1.00 93.94 125 GLN A N 1
ATOM 986 C CA . GLN A 1 125 ? -5.577 8.434 12.884 1.00 93.94 125 GLN A CA 1
ATOM 987 C C . GLN A 1 125 ? -4.611 9.167 11.934 1.00 93.94 125 GLN A C 1
ATOM 989 O O . GLN A 1 125 ? -3.838 10.022 12.350 1.00 93.94 125 GLN A O 1
ATOM 994 N N . HIS A 1 126 ? -4.671 8.866 10.636 1.00 90.94 126 HIS A N 1
ATOM 995 C CA . HIS A 1 126 ? -3.954 9.588 9.584 1.00 90.94 126 HIS A CA 1
ATOM 996 C C . HIS A 1 126 ? -4.607 10.929 9.211 1.00 90.94 126 HIS A C 1
ATOM 998 O O . HIS A 1 126 ? -4.045 11.677 8.411 1.00 90.94 126 HIS A O 1
ATOM 1004 N N . HIS A 1 127 ? -5.800 11.222 9.736 1.00 89.31 127 HIS A N 1
ATOM 1005 C CA . HIS A 1 127 ? -6.571 12.416 9.418 1.00 89.31 127 HIS A CA 1
ATOM 1006 C C . HIS A 1 127 ? -7.016 13.129 10.708 1.00 89.31 127 HIS A C 1
ATOM 1008 O O . HIS A 1 127 ? -7.515 12.459 11.610 1.00 89.31 127 HIS A O 1
ATOM 1014 N N . PRO A 1 128 ? -6.963 14.475 10.795 1.00 86.56 128 PRO A N 1
ATOM 1015 C CA . PRO A 1 128 ? -7.295 15.215 12.024 1.00 86.56 128 PRO A CA 1
ATOM 1016 C C . PRO A 1 128 ? -8.682 14.907 12.605 1.00 86.56 128 PRO A C 1
ATOM 1018 O O . PRO A 1 128 ? -8.880 14.894 13.813 1.00 86.56 128 PRO A O 1
ATOM 1021 N N . ALA A 1 129 ? -9.655 14.626 11.736 1.00 89.38 129 ALA A N 1
ATOM 1022 C CA . ALA A 1 129 ? -11.014 14.274 12.149 1.00 89.38 129 ALA A CA 1
ATOM 1023 C C . ALA A 1 129 ? -11.147 12.888 12.818 1.00 89.38 129 ALA A C 1
ATOM 1025 O O . ALA A 1 129 ? -12.242 12.568 13.274 1.00 89.38 129 ALA A O 1
ATOM 1026 N N . ASN A 1 130 ? -10.099 12.049 12.816 1.00 89.44 130 ASN A N 1
ATOM 1027 C CA . ASN A 1 130 ? -10.072 10.709 13.421 1.00 89.44 130 ASN A CA 1
ATOM 1028 C C . ASN A 1 130 ? -11.284 9.830 13.058 1.00 89.44 130 ASN A C 1
ATOM 1030 O O . ASN A 1 130 ? -11.816 9.075 13.872 1.00 89.44 130 ASN A O 1
ATOM 1034 N N . LYS A 1 131 ? -11.764 9.952 11.815 1.00 90.12 131 LYS A N 1
ATOM 1035 C CA . LYS A 1 131 ? -12.938 9.213 11.347 1.00 90.12 131 LYS A CA 1
ATOM 1036 C C . LYS A 1 131 ? -12.527 7.833 10.867 1.00 90.12 131 LYS A C 1
ATOM 1038 O O . LYS A 1 131 ? -11.730 7.710 9.940 1.00 90.12 131 LYS A O 1
ATOM 1043 N N . LYS A 1 132 ? -13.148 6.806 11.448 1.00 92.44 132 LYS A N 1
ATOM 1044 C CA . LYS A 1 132 ? -12.995 5.414 11.021 1.00 92.44 132 LYS A CA 1
ATOM 1045 C C . LYS A 1 132 ? -13.264 5.288 9.516 1.00 92.44 132 LYS A C 1
ATOM 1047 O O . LYS A 1 132 ? -14.312 5.722 9.037 1.00 92.44 132 LYS A O 1
ATOM 1052 N N . VAL A 1 133 ? -12.342 4.676 8.775 1.00 94.62 133 VAL A N 1
ATOM 1053 C CA . VAL A 1 133 ? -12.446 4.521 7.309 1.00 94.62 133 VAL A CA 1
ATOM 1054 C C . VAL A 1 133 ? -12.783 3.090 6.919 1.00 94.62 133 VAL A C 1
ATOM 1056 O O . VAL A 1 133 ? -12.509 2.164 7.677 1.00 94.62 133 VAL A O 1
ATOM 1059 N N . SER A 1 134 ? -13.357 2.894 5.733 1.00 95.31 134 SER A N 1
ATOM 1060 C CA . SER A 1 134 ? -13.721 1.562 5.234 1.00 95.31 134 SER A CA 1
ATOM 1061 C C . SER A 1 134 ? -12.509 0.643 5.021 1.00 95.31 134 SER A C 1
ATOM 1063 O O . SER A 1 134 ? -11.385 1.099 4.795 1.00 95.31 134 SER A O 1
ATOM 1065 N N . ALA A 1 135 ? -12.751 -0.663 4.986 1.00 96.38 135 ALA A N 1
ATOM 1066 C CA . ALA A 1 135 ? -11.792 -1.685 4.591 1.00 96.38 135 ALA A CA 1
ATOM 1067 C C . ALA A 1 135 ? -11.216 -1.432 3.189 1.00 96.38 135 ALA A C 1
ATOM 1069 O O . ALA A 1 135 ? -10.051 -1.742 2.945 1.00 96.38 135 ALA A O 1
ATOM 1070 N N . GLN A 1 136 ? -11.997 -0.833 2.282 1.00 95.06 136 GLN A N 1
ATOM 1071 C CA . GLN A 1 136 ? -11.515 -0.452 0.954 1.00 95.06 136 GLN A CA 1
ATOM 1072 C C . GLN A 1 136 ? -10.421 0.618 1.042 1.00 95.06 136 GLN A C 1
ATOM 1074 O O . GLN A 1 136 ? -9.407 0.515 0.360 1.00 95.06 136 GLN A O 1
ATOM 1079 N N . THR A 1 137 ? -10.582 1.610 1.916 1.00 95.38 137 THR A N 1
ATOM 1080 C CA . THR A 1 137 ? -9.563 2.644 2.149 1.00 95.38 137 THR A CA 1
ATOM 1081 C C . THR A 1 137 ? -8.285 2.042 2.734 1.00 95.38 137 THR A C 1
ATOM 1083 O O . THR A 1 137 ? -7.193 2.358 2.271 1.00 95.38 137 THR A O 1
ATOM 1086 N N . VAL A 1 138 ? -8.410 1.122 3.698 1.00 97.50 138 VAL A N 1
ATOM 1087 C CA . VAL A 1 138 ? -7.257 0.395 4.260 1.00 97.50 138 VAL A CA 1
ATOM 1088 C C . VAL A 1 138 ? -6.535 -0.408 3.171 1.00 97.50 138 VAL A C 1
ATOM 1090 O O . VAL A 1 138 ? -5.309 -0.392 3.091 1.00 97.50 138 VAL A O 1
ATOM 1093 N N . LEU A 1 139 ? -7.289 -1.081 2.299 1.00 96.44 139 LEU A N 1
ATOM 1094 C CA . LEU A 1 139 ? -6.737 -1.844 1.183 1.00 96.44 139 LEU A CA 1
ATOM 1095 C C . LEU A 1 139 ? -5.968 -0.955 0.197 1.00 96.44 139 LEU A C 1
ATOM 1097 O O . LEU A 1 139 ? -4.895 -1.353 -0.250 1.00 96.44 139 LEU A O 1
ATOM 1101 N N . LEU A 1 140 ? -6.494 0.230 -0.126 1.00 95.81 140 LEU A N 1
ATOM 1102 C CA . LEU A 1 140 ? -5.805 1.208 -0.973 1.00 95.81 140 LEU A CA 1
ATOM 1103 C C . LEU A 1 140 ? -4.497 1.682 -0.332 1.00 95.81 140 LEU A C 1
ATOM 1105 O O . LEU A 1 140 ? -3.478 1.730 -1.015 1.00 95.81 140 LEU A O 1
ATOM 1109 N N . ALA A 1 141 ? -4.498 1.948 0.976 1.00 96.81 141 ALA A N 1
ATOM 1110 C CA . ALA A 1 141 ? -3.295 2.356 1.697 1.00 96.81 141 ALA A CA 1
ATOM 1111 C C . ALA A 1 141 ? -2.203 1.274 1.668 1.00 96.81 141 ALA A C 1
ATOM 1113 O O . ALA A 1 141 ? -1.050 1.555 1.353 1.00 96.81 141 ALA A O 1
ATOM 1114 N N . LEU A 1 142 ? -2.574 0.017 1.924 1.00 97.44 142 LEU A N 1
ATOM 1115 C CA . LEU A 1 142 ? -1.653 -1.115 1.816 1.00 97.44 142 LEU A CA 1
ATOM 1116 C C . LEU A 1 142 ? -1.162 -1.324 0.376 1.00 97.44 142 LEU A C 1
ATOM 1118 O O . LEU A 1 142 ? 0.015 -1.595 0.151 1.00 97.44 142 LEU A O 1
ATOM 1122 N N . ARG A 1 143 ? -2.047 -1.170 -0.614 1.00 94.94 143 ARG A N 1
ATOM 1123 C CA . ARG A 1 143 ? -1.684 -1.279 -2.032 1.00 94.94 143 ARG A CA 1
ATOM 1124 C C . ARG A 1 143 ? -0.690 -0.199 -2.447 1.00 94.94 143 ARG A C 1
ATOM 1126 O O . ARG A 1 143 ? 0.199 -0.502 -3.231 1.00 94.94 143 ARG A O 1
ATOM 1133 N N . ALA A 1 144 ? -0.808 1.013 -1.908 1.00 94.62 144 ALA A N 1
ATOM 1134 C CA . ALA A 1 144 ? 0.152 2.077 -2.170 1.00 94.62 144 ALA A CA 1
ATOM 1135 C C . ALA A 1 144 ? 1.566 1.679 -1.722 1.00 94.62 144 ALA A C 1
ATOM 1137 O O . ALA A 1 144 ? 2.503 1.836 -2.495 1.00 94.62 144 ALA A O 1
ATOM 1138 N N . ILE A 1 145 ? 1.710 1.078 -0.534 1.00 95.94 145 ILE A N 1
ATOM 1139 C CA . ILE A 1 145 ? 3.000 0.562 -0.042 1.00 95.94 145 ILE A CA 1
ATOM 1140 C C . ILE A 1 145 ? 3.559 -0.504 -0.993 1.00 95.94 145 ILE A C 1
ATOM 1142 O O . ILE A 1 145 ? 4.725 -0.422 -1.375 1.00 95.94 145 ILE A O 1
ATOM 1146 N N . SER A 1 146 ? 2.730 -1.477 -1.389 1.00 94.31 146 SER A N 1
ATOM 1147 C CA . SER A 1 146 ? 3.105 -2.531 -2.344 1.00 94.31 146 SER A CA 1
ATOM 1148 C C . SER A 1 146 ? 3.600 -1.959 -3.669 1.00 94.31 146 SER A C 1
ATOM 1150 O O . SER A 1 146 ? 4.705 -2.264 -4.108 1.00 94.31 146 SER A O 1
ATOM 1152 N N . GLN A 1 147 ? 2.814 -1.063 -4.267 1.00 90.94 147 GLN A N 1
ATOM 1153 C CA . GLN A 1 147 ? 3.149 -0.432 -5.538 1.00 90.94 147 GLN A CA 1
ATOM 1154 C C . GLN A 1 147 ? 4.439 0.377 -5.445 1.00 90.94 147 GLN A C 1
ATOM 1156 O O . GLN A 1 147 ? 5.254 0.284 -6.352 1.00 90.94 147 GLN A O 1
ATOM 1161 N N . THR A 1 148 ? 4.658 1.124 -4.359 1.00 91.75 148 THR A N 1
ATOM 1162 C CA . THR A 1 148 ? 5.917 1.856 -4.169 1.00 91.75 148 THR A CA 1
ATOM 1163 C C . THR A 1 148 ? 7.116 0.908 -4.115 1.00 91.75 148 THR A C 1
ATOM 1165 O O . THR A 1 148 ? 8.122 1.185 -4.754 1.00 91.75 148 THR A O 1
ATOM 1168 N N . HIS A 1 149 ? 7.005 -0.237 -3.430 1.00 91.56 149 HIS A N 1
ATOM 1169 C CA . HIS A 1 149 ? 8.079 -1.238 -3.414 1.00 91.56 149 HIS A CA 1
ATOM 1170 C C . HIS A 1 149 ? 8.338 -1.811 -4.810 1.00 91.56 149 HIS A C 1
ATOM 1172 O O . HIS A 1 149 ? 9.476 -1.810 -5.268 1.00 91.56 149 HIS A O 1
ATOM 1178 N N . MET A 1 150 ? 7.289 -2.250 -5.507 1.00 88.50 150 MET A N 1
ATOM 1179 C CA . MET A 1 150 ? 7.420 -2.830 -6.847 1.00 88.50 150 MET A CA 1
ATOM 1180 C C . MET A 1 150 ? 8.023 -1.844 -7.851 1.00 88.50 150 MET A C 1
ATOM 1182 O O . MET A 1 150 ? 8.825 -2.241 -8.691 1.00 88.50 150 MET A O 1
ATOM 1186 N N . LEU A 1 151 ? 7.653 -0.565 -7.751 1.00 84.94 151 LEU A N 1
ATOM 1187 C CA . LEU A 1 151 ? 8.248 0.504 -8.544 1.00 84.94 151 LEU A CA 1
ATOM 1188 C C . LEU A 1 151 ? 9.744 0.649 -8.215 1.00 84.94 151 LEU A C 1
ATOM 1190 O O . LEU A 1 151 ? 10.571 0.627 -9.116 1.00 84.94 151 LEU A O 1
ATOM 1194 N N . ASP A 1 152 ? 10.136 0.625 -6.945 1.00 83.00 152 ASP A N 1
ATOM 1195 C CA . ASP A 1 152 ? 11.550 0.631 -6.532 1.00 83.00 152 ASP A CA 1
ATOM 1196 C C . ASP A 1 152 ? 12.325 -0.675 -6.858 1.00 83.00 152 ASP A C 1
ATOM 1198 O O . ASP A 1 152 ? 13.432 -0.894 -6.350 1.00 83.00 152 ASP A O 1
ATOM 1202 N N . GLY A 1 153 ? 11.756 -1.572 -7.673 1.00 82.50 153 GLY A N 1
ATOM 1203 C CA . GLY A 1 153 ? 12.342 -2.868 -8.025 1.00 82.50 153 GLY A CA 1
ATOM 1204 C C . GLY A 1 153 ? 12.406 -3.845 -6.849 1.00 82.50 153 GLY A C 1
ATOM 1205 O O . GLY A 1 153 ? 13.144 -4.828 -6.894 1.00 82.50 153 GLY A O 1
ATOM 1206 N N . GLN A 1 154 ? 11.669 -3.566 -5.773 1.00 88.00 154 GLN A N 1
ATOM 1207 C CA . GLN A 1 154 ? 11.623 -4.378 -4.565 1.00 88.00 154 GLN A CA 1
ATOM 1208 C C . GLN A 1 154 ? 10.502 -5.425 -4.639 1.00 88.00 154 GLN A C 1
ATOM 1210 O O . GLN A 1 154 ? 9.474 -5.192 -5.283 1.00 88.00 154 GLN A O 1
ATOM 1215 N N . PRO A 1 155 ? 10.645 -6.568 -3.941 1.00 90.06 155 PRO A N 1
ATOM 1216 C CA . PRO A 1 155 ? 9.558 -7.532 -3.812 1.00 90.06 155 PRO A CA 1
ATOM 1217 C C . PRO A 1 155 ? 8.349 -6.914 -3.098 1.00 90.06 155 PRO A C 1
ATOM 1219 O O . PRO A 1 155 ? 8.500 -6.063 -2.219 1.00 90.06 155 PRO A O 1
ATOM 1222 N N . ASP A 1 156 ? 7.144 -7.380 -3.439 1.00 92.81 156 ASP A N 1
ATOM 1223 C CA . ASP A 1 156 ? 5.918 -6.933 -2.777 1.00 92.81 156 ASP A CA 1
ATOM 1224 C C . ASP A 1 156 ? 5.955 -7.288 -1.273 1.00 92.81 156 ASP A C 1
ATOM 1226 O O . ASP A 1 156 ? 5.922 -8.470 -0.913 1.00 92.81 156 ASP A O 1
ATOM 1230 N N . PRO A 1 157 ? 5.972 -6.299 -0.358 1.00 93.69 157 PRO A N 1
ATOM 1231 C CA . PRO A 1 157 ? 6.038 -6.557 1.076 1.00 93.69 157 PRO A CA 1
ATOM 1232 C C . PRO A 1 157 ? 4.757 -7.194 1.632 1.00 93.69 157 PRO A C 1
ATOM 1234 O O . PRO A 1 157 ? 4.775 -7.751 2.734 1.00 93.69 157 PRO A O 1
ATOM 1237 N N . LEU A 1 158 ? 3.639 -7.116 0.902 1.00 93.12 158 LEU A N 1
ATOM 1238 C CA . LEU A 1 158 ? 2.380 -7.754 1.285 1.00 93.12 158 LEU A CA 1
ATOM 1239 C C . LEU A 1 158 ? 2.289 -9.215 0.861 1.00 93.12 158 LEU A C 1
ATOM 1241 O O . LEU A 1 158 ? 1.404 -9.917 1.366 1.00 93.12 158 LEU A O 1
ATOM 1245 N N . ALA A 1 159 ? 3.153 -9.652 -0.053 1.00 90.75 159 ALA A N 1
ATOM 1246 C CA . ALA A 1 159 ? 3.089 -10.976 -0.632 1.00 90.75 159 ALA A CA 1
ATOM 1247 C C . ALA A 1 159 ? 3.619 -12.061 0.320 1.00 90.75 159 ALA A C 1
ATOM 1249 O O . ALA A 1 159 ? 4.524 -11.844 1.134 1.00 90.75 159 ALA A O 1
ATOM 1250 N N . ASP A 1 160 ? 3.014 -13.237 0.207 1.00 88.31 160 ASP A N 1
ATOM 1251 C CA . ASP A 1 160 ? 3.542 -14.518 0.644 1.00 88.31 160 ASP A CA 1
ATOM 1252 C C . ASP A 1 160 ? 4.443 -15.126 -0.445 1.00 88.31 160 ASP A C 1
ATOM 1254 O O . ASP A 1 160 ? 4.654 -14.546 -1.512 1.00 88.31 160 ASP A O 1
ATOM 1258 N N . GLU A 1 161 ? 4.963 -16.321 -0.183 1.00 85.56 161 GLU A N 1
ATOM 1259 C CA . GLU A 1 161 ? 5.828 -17.063 -1.110 1.00 85.56 161 GLU A CA 1
ATOM 1260 C C . GLU A 1 161 ? 5.160 -17.368 -2.463 1.00 85.56 161 GLU A C 1
ATOM 1262 O O . GLU A 1 161 ? 5.845 -17.631 -3.447 1.00 85.56 161 GLU A O 1
ATOM 1267 N N . LYS A 1 162 ? 3.823 -17.310 -2.539 1.00 86.56 162 LYS A N 1
ATOM 1268 C CA . LYS A 1 162 ? 3.035 -17.550 -3.756 1.00 86.56 162 LYS A CA 1
ATOM 1269 C C . LYS A 1 162 ? 2.674 -16.252 -4.486 1.00 86.56 162 LYS A C 1
ATOM 1271 O O . LYS A 1 162 ? 1.862 -16.282 -5.411 1.00 86.56 162 LYS A O 1
ATOM 1276 N N . GLY A 1 163 ? 3.214 -15.109 -4.056 1.00 84.50 163 GLY A N 1
ATOM 1277 C CA . GLY A 1 163 ? 2.894 -13.798 -4.623 1.00 84.50 163 GLY A CA 1
ATOM 1278 C C . GLY A 1 163 ? 1.505 -13.279 -4.236 1.00 84.50 163 GLY A C 1
ATOM 1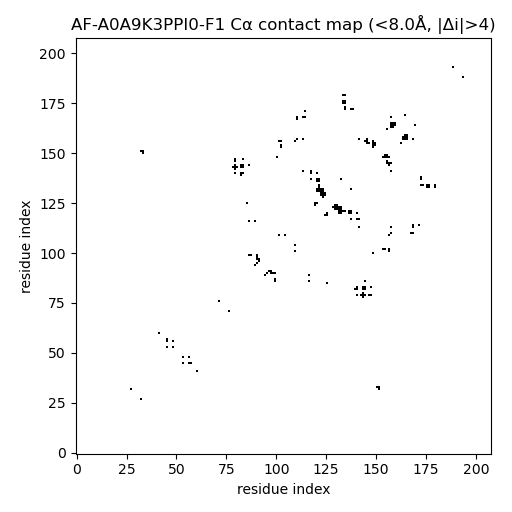279 O O . GLY A 1 163 ? 1.028 -12.306 -4.816 1.00 84.50 163 GLY A O 1
ATOM 1280 N N . GLN A 1 164 ? 0.823 -13.922 -3.283 1.00 89.31 164 GLN A N 1
ATOM 1281 C CA . GLN A 1 164 ? -0.509 -13.528 -2.828 1.00 89.31 164 GLN A CA 1
ATOM 1282 C C . GLN A 1 164 ? -0.421 -12.744 -1.528 1.00 89.31 164 GLN A C 1
ATOM 1284 O O . GLN A 1 164 ? 0.490 -12.939 -0.736 1.00 89.31 164 GLN A O 1
ATOM 1289 N N . ARG A 1 165 ? -1.401 -11.879 -1.238 1.00 92.44 165 ARG A N 1
ATOM 1290 C CA . ARG A 1 165 ? -1.402 -11.172 0.053 1.00 92.44 165 ARG A CA 1
ATOM 1291 C C . ARG A 1 165 ? -1.366 -12.174 1.209 1.00 92.44 165 ARG A C 1
ATOM 1293 O O . ARG A 1 165 ? -2.243 -13.036 1.296 1.00 92.44 165 ARG A O 1
ATOM 1300 N N . HIS A 1 166 ? -0.439 -11.977 2.141 1.00 95.69 166 HIS A N 1
ATOM 1301 C CA . HIS A 1 166 ? -0.261 -12.865 3.281 1.00 95.69 166 HIS A CA 1
ATOM 1302 C C . HIS A 1 166 ? -1.560 -13.058 4.086 1.00 95.69 166 HIS A C 1
ATOM 1304 O O . HIS A 1 166 ? -2.340 -12.119 4.305 1.00 95.69 166 HIS A O 1
ATOM 1310 N N . ILE A 1 167 ? -1.790 -14.287 4.560 1.00 95.50 167 ILE A N 1
ATOM 1311 C CA . ILE A 1 167 ? -3.058 -14.712 5.175 1.00 95.50 167 ILE A CA 1
ATOM 1312 C C . ILE A 1 167 ? -3.479 -13.852 6.375 1.00 95.50 167 ILE A C 1
ATOM 1314 O O . ILE A 1 167 ? -4.665 -13.564 6.531 1.00 95.50 167 ILE A O 1
ATOM 1318 N N . LEU A 1 168 ? -2.525 -13.390 7.191 1.00 96.25 168 LEU A N 1
ATOM 1319 C CA . LEU A 1 168 ? -2.806 -12.535 8.352 1.00 96.25 168 LEU A CA 1
ATOM 1320 C C . LEU A 1 168 ? -3.442 -11.200 7.939 1.00 96.25 168 LEU A C 1
ATOM 1322 O O . LEU A 1 168 ? -4.492 -10.827 8.461 1.00 96.25 168 LEU A O 1
ATOM 1326 N N . LEU A 1 169 ? -2.874 -10.533 6.931 1.00 96.81 169 LEU A N 1
ATOM 1327 C CA . LEU A 1 169 ? -3.415 -9.277 6.409 1.00 96.81 169 LEU A CA 1
ATOM 1328 C C . LEU A 1 169 ? -4.764 -9.505 5.716 1.00 96.81 169 LEU A C 1
ATOM 1330 O O . LEU A 1 169 ? -5.682 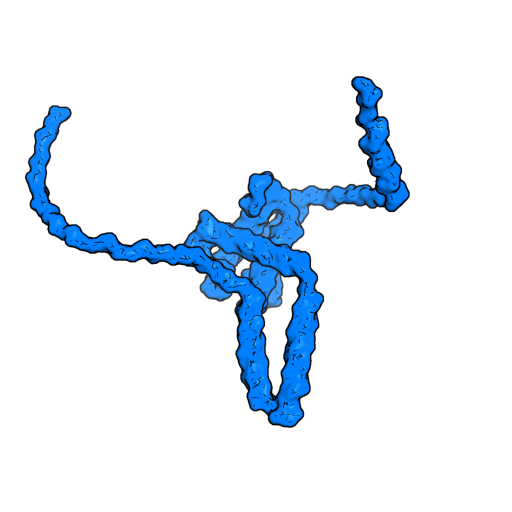-8.701 5.862 1.00 96.81 169 LEU A O 1
ATOM 1334 N N . ARG A 1 170 ? -4.935 -10.627 5.001 1.00 96.31 170 ARG A N 1
ATOM 1335 C CA . ARG A 1 170 ? -6.233 -10.992 4.405 1.00 96.31 170 ARG A CA 1
ATOM 1336 C C . ARG A 1 170 ? -7.324 -11.133 5.464 1.00 96.31 170 ARG A C 1
ATOM 1338 O O . ARG A 1 170 ? -8.399 -10.563 5.288 1.00 96.31 170 ARG A O 1
ATOM 1345 N N . ARG A 1 171 ? -7.046 -11.849 6.558 1.00 97.75 171 ARG A N 1
ATOM 1346 C CA . ARG A 1 171 ? -7.985 -12.025 7.679 1.00 97.75 171 ARG A CA 1
ATOM 1347 C C . ARG A 1 171 ? -8.328 -10.693 8.345 1.00 97.75 171 ARG A C 1
ATOM 1349 O O . ARG A 1 1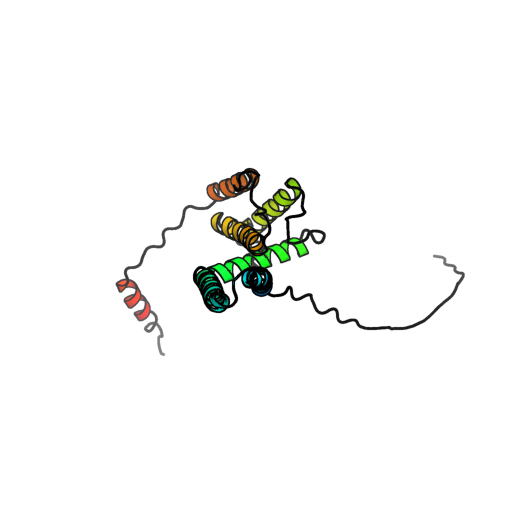71 ? -9.497 -10.447 8.625 1.00 97.75 171 ARG A O 1
ATOM 1356 N N . GLN A 1 172 ? -7.340 -9.821 8.540 1.00 98.06 172 GLN A N 1
ATOM 1357 C CA . GLN A 1 172 ? -7.550 -8.488 9.110 1.00 98.06 172 GLN A CA 1
ATOM 1358 C C . GLN A 1 172 ? -8.469 -7.619 8.235 1.00 98.06 172 GLN A C 1
ATOM 1360 O O . GLN A 1 172 ? -9.440 -7.051 8.731 1.00 98.06 172 GLN A O 1
ATOM 1365 N N . ILE A 1 173 ? -8.218 -7.556 6.923 1.00 97.00 173 ILE A N 1
ATOM 1366 C CA . ILE A 1 173 ? -9.069 -6.798 5.991 1.00 97.00 173 ILE A CA 1
ATOM 1367 C C . ILE A 1 173 ? -10.483 -7.379 5.927 1.00 97.00 173 ILE A C 1
ATOM 1369 O O . ILE A 1 173 ? -11.458 -6.629 5.889 1.00 97.00 173 ILE A O 1
ATOM 1373 N N . GLU A 1 174 ? -10.608 -8.703 5.944 1.00 97.12 174 GLU A N 1
ATOM 1374 C CA . GLU A 1 174 ? -11.909 -9.366 5.957 1.00 97.12 174 GLU A CA 1
ATOM 1375 C C . GLU A 1 174 ? -12.696 -9.059 7.238 1.00 97.12 174 GLU A C 1
ATOM 1377 O O . GLU A 1 174 ? -13.881 -8.736 7.175 1.00 97.12 174 GLU A O 1
ATOM 1382 N N . ASN A 1 175 ? -12.031 -9.046 8.397 1.00 97.44 175 ASN A N 1
ATOM 1383 C CA . ASN A 1 175 ? -12.640 -8.571 9.635 1.00 97.44 175 ASN A CA 1
ATOM 1384 C C . ASN A 1 175 ? -13.152 -7.128 9.486 1.00 97.44 175 ASN A C 1
ATOM 1386 O O . ASN A 1 175 ? -14.285 -6.849 9.875 1.00 97.44 175 ASN A O 1
ATOM 1390 N N . TYR A 1 176 ? -12.382 -6.227 8.871 1.00 97.31 176 TYR A N 1
ATOM 1391 C CA . TYR A 1 176 ? -12.829 -4.848 8.662 1.00 97.31 176 TYR A CA 1
ATOM 1392 C C . TYR A 1 176 ? -14.068 -4.751 7.779 1.00 97.31 176 TYR A C 1
ATOM 1394 O O . TYR A 1 176 ? -14.967 -3.991 8.135 1.00 97.31 176 TYR A O 1
ATOM 1402 N N . ARG A 1 177 ? -14.146 -5.543 6.701 1.00 95.38 177 ARG A N 1
ATOM 1403 C CA . ARG A 1 177 ? -15.315 -5.582 5.806 1.00 95.38 177 ARG A CA 1
ATOM 1404 C C . ARG A 1 177 ? -16.583 -6.009 6.527 1.00 95.38 177 ARG A C 1
ATOM 1406 O O . ARG A 1 177 ? -17.616 -5.378 6.347 1.00 95.38 177 ARG A O 1
ATOM 1413 N N . ARG A 1 178 ? -16.497 -7.034 7.378 1.00 95.00 178 ARG A N 1
ATOM 1414 C CA . ARG A 1 178 ? -17.641 -7.516 8.173 1.00 95.00 178 ARG A CA 1
ATOM 1415 C C . ARG A 1 178 ? -18.191 -6.459 9.133 1.00 95.00 178 ARG A C 1
ATOM 1417 O O . ARG A 1 178 ? -19.367 -6.500 9.462 1.00 95.00 178 ARG A O 1
ATOM 1424 N N . HIS A 1 179 ? -17.344 -5.527 9.571 1.00 92.44 179 HIS A N 1
ATOM 1425 C CA . HIS A 1 179 ? -17.704 -4.442 10.490 1.00 92.44 179 HIS A CA 1
ATOM 1426 C C . HIS A 1 179 ? -17.926 -3.097 9.789 1.00 92.44 179 HIS A C 1
ATOM 1428 O O . HIS A 1 179 ? -18.046 -2.069 10.464 1.00 92.44 179 HIS A O 1
ATOM 1434 N N . ASP A 1 180 ? -17.897 -3.056 8.459 1.00 92.25 180 ASP A N 1
ATOM 1435 C CA . ASP A 1 180 ? -18.241 -1.849 7.725 1.00 92.25 180 ASP A CA 1
ATOM 1436 C C . ASP A 1 180 ? -19.754 -1.769 7.526 1.00 92.25 180 ASP A C 1
ATOM 1438 O O . ASP A 1 180 ? -20.400 -2.783 7.253 1.00 92.25 180 ASP A O 1
ATOM 1442 N N . PRO A 1 181 ? -20.344 -0.567 7.656 1.00 86.62 181 PRO A N 1
ATOM 1443 C CA . PRO A 1 181 ? -21.752 -0.397 7.355 1.00 86.62 181 PRO A CA 1
ATOM 1444 C C . PRO A 1 181 ? -22.003 -0.721 5.875 1.00 86.62 181 PRO A C 1
ATOM 1446 O O . PRO A 1 181 ? -21.141 -0.442 5.031 1.00 86.62 181 PRO A O 1
ATOM 1449 N N . PRO A 1 182 ? -23.186 -1.258 5.533 1.00 80.88 182 PRO A N 1
ATOM 1450 C CA . PRO A 1 182 ? -23.541 -1.500 4.144 1.00 80.88 182 PRO A CA 1
ATOM 1451 C C . PRO A 1 182 ? -23.429 -0.198 3.332 1.00 80.88 182 PRO A C 1
ATOM 1453 O O . PRO A 1 182 ? -23.720 0.884 3.862 1.00 80.88 182 PRO A O 1
ATOM 1456 N N . PRO A 1 183 ? -23.021 -0.267 2.050 1.00 76.44 183 PRO A N 1
ATOM 1457 C CA . PRO A 1 183 ? -22.903 0.914 1.208 1.00 76.44 183 PRO A CA 1
ATOM 1458 C C . PRO A 1 183 ? -24.214 1.703 1.202 1.00 76.44 183 PRO A C 1
ATOM 1460 O O . PRO A 1 183 ? -25.254 1.202 0.769 1.00 76.44 183 PRO A O 1
ATOM 1463 N N . LYS A 1 184 ? -24.178 2.953 1.677 1.00 74.94 184 LYS A N 1
ATOM 1464 C CA . LYS A 1 184 ? -25.331 3.850 1.563 1.00 74.94 184 LYS A CA 1
ATOM 1465 C C . LYS A 1 184 ? -25.564 4.123 0.080 1.00 74.94 184 LYS A C 1
ATOM 1467 O O . LYS A 1 184 ? -24.749 4.791 -0.558 1.00 74.94 184 LYS A O 1
ATOM 1472 N N . ARG A 1 185 ? -26.665 3.603 -0.470 1.00 66.25 185 ARG A N 1
ATOM 1473 C CA . ARG A 1 185 ? -27.098 3.907 -1.839 1.00 66.25 185 ARG A CA 1
ATOM 1474 C C . ARG A 1 185 ? -27.332 5.414 -1.926 1.00 66.25 185 ARG A C 1
ATOM 1476 O O . ARG A 1 185 ? -28.225 5.937 -1.265 1.00 66.25 185 ARG A O 1
ATOM 1483 N N . LYS A 1 186 ? -26.512 6.123 -2.702 1.00 70.75 186 LYS A N 1
ATOM 1484 C CA . LYS A 1 186 ? -26.819 7.507 -3.067 1.00 70.75 186 LYS A CA 1
ATOM 1485 C C . LYS A 1 186 ? -27.960 7.436 -4.075 1.00 70.75 186 LYS A C 1
ATOM 1487 O O . LYS A 1 186 ? -27.801 6.802 -5.114 1.00 70.75 186 LYS A O 1
ATOM 1492 N N . LEU A 1 187 ? -29.107 8.026 -3.744 1.00 73.25 187 LEU A N 1
ATOM 1493 C CA . LEU A 1 187 ? -30.186 8.210 -4.709 1.00 73.25 187 LEU A CA 1
ATOM 1494 C C . LEU A 1 187 ? -29.611 8.999 -5.888 1.00 73.25 187 LEU A C 1
ATOM 1496 O O . LEU A 1 187 ? -29.102 10.106 -5.706 1.00 73.25 187 LEU A O 1
ATOM 1500 N N . ALA A 1 188 ? -29.639 8.404 -7.078 1.00 68.12 188 ALA A N 1
ATOM 1501 C CA . ALA A 1 188 ? -29.359 9.134 -8.298 1.00 68.12 188 ALA A CA 1
ATOM 1502 C C . ALA A 1 188 ? -30.525 10.100 -8.497 1.00 68.12 188 ALA A C 1
ATOM 1504 O O . ALA A 1 188 ? -31.620 9.689 -8.877 1.00 68.12 188 ALA A O 1
ATOM 1505 N N . LEU A 1 189 ? -30.317 11.376 -8.176 1.00 68.31 189 LEU A N 1
ATOM 1506 C CA . LEU A 1 189 ? -31.264 12.397 -8.590 1.00 68.31 189 LEU A CA 1
ATOM 1507 C C . LEU A 1 189 ? -31.215 12.452 -10.124 1.00 68.31 189 LEU A C 1
ATOM 1509 O O . LEU A 1 189 ? -30.122 12.596 -10.681 1.00 68.31 189 LEU A O 1
ATOM 1513 N N . PRO A 1 190 ? -32.353 12.313 -10.824 1.00 68.88 190 PRO A N 1
ATOM 1514 C CA . PRO A 1 190 ? -32.379 12.503 -12.265 1.00 68.88 190 PRO A CA 1
ATOM 1515 C C . PRO A 1 190 ? -31.878 13.913 -12.593 1.00 68.88 190 PRO A C 1
ATOM 1517 O O . PRO A 1 190 ? -32.143 14.858 -11.852 1.00 68.88 190 PRO A O 1
ATOM 1520 N N . HIS A 1 191 ? -31.167 14.064 -13.712 1.00 60.91 191 HIS A N 1
ATOM 1521 C CA . HIS A 1 191 ? -30.535 15.328 -14.128 1.00 60.91 191 HIS A CA 1
ATOM 1522 C C . HIS A 1 191 ? -31.506 16.530 -14.107 1.00 60.91 191 HIS A C 1
ATOM 1524 O O . HIS A 1 191 ? -31.108 17.656 -13.816 1.00 60.91 191 HIS A O 1
ATOM 1530 N N . ILE A 1 192 ? -32.797 16.275 -14.347 1.00 62.12 192 ILE A N 1
ATOM 1531 C CA . ILE A 1 192 ? -33.887 17.258 -14.278 1.00 62.12 192 ILE A CA 1
ATOM 1532 C C . ILE A 1 192 ? -34.066 17.835 -12.862 1.00 62.12 192 ILE A C 1
ATOM 1534 O O . ILE A 1 192 ? -34.276 19.036 -12.721 1.00 62.12 192 ILE A O 1
ATOM 1538 N N . ALA A 1 193 ? -33.915 17.033 -11.806 1.00 59.47 193 ALA A N 1
ATOM 1539 C CA . ALA A 1 193 ? -34.094 17.481 -10.423 1.00 59.47 193 ALA A CA 1
ATOM 1540 C C . ALA A 1 193 ? -33.003 18.470 -9.963 1.00 59.47 193 ALA A C 1
ATOM 1542 O O . ALA A 1 193 ? -33.265 19.320 -9.115 1.00 59.47 193 ALA A O 1
ATOM 1543 N N . ILE A 1 194 ? -31.801 18.422 -10.554 1.00 59.56 194 ILE A N 1
ATOM 1544 C CA . ILE A 1 194 ? -30.708 19.362 -10.239 1.00 59.56 194 ILE A CA 1
ATOM 1545 C C . ILE A 1 194 ? -31.031 20.777 -10.744 1.00 59.56 194 ILE A C 1
ATOM 1547 O O . ILE A 1 194 ? -30.694 21.753 -10.076 1.00 59.56 194 ILE A O 1
ATOM 1551 N N . LYS A 1 195 ? -31.735 20.909 -11.881 1.00 57.56 195 LYS A N 1
ATOM 1552 C CA . LYS A 1 195 ? -32.120 22.225 -12.423 1.00 57.56 195 LYS A CA 1
ATOM 1553 C C . LYS A 1 195 ? -33.039 23.001 -11.476 1.00 57.56 195 LYS A C 1
ATOM 1555 O O . LYS A 1 195 ? -32.878 24.210 -11.356 1.00 57.56 195 LYS A O 1
ATOM 1560 N N . TYR A 1 196 ? -33.952 22.324 -10.780 1.00 58.66 196 TYR A N 1
ATOM 1561 C CA . TYR A 1 196 ? -34.929 22.988 -9.909 1.00 58.66 196 TYR A CA 1
ATOM 1562 C C . TYR A 1 196 ? -34.388 23.330 -8.513 1.00 58.66 196 TYR A C 1
ATOM 1564 O O . TYR A 1 196 ? -34.846 24.295 -7.909 1.00 58.66 196 TYR A O 1
ATOM 1572 N N . LEU A 1 197 ? -33.370 22.615 -8.018 1.00 58.53 197 LEU A N 1
ATOM 1573 C CA . LEU A 1 197 ? -32.759 22.902 -6.710 1.00 58.53 197 LEU A CA 1
ATOM 1574 C C . LEU A 1 197 ? -31.942 24.207 -6.684 1.00 58.53 197 LEU A C 1
ATOM 1576 O O . LEU A 1 197 ? -31.745 24.785 -5.617 1.00 58.53 197 LEU A O 1
ATOM 1580 N N . ASN A 1 198 ? -31.489 24.690 -7.845 1.00 56.03 198 ASN A N 1
ATOM 1581 C CA . ASN A 1 198 ? -30.740 25.946 -7.953 1.00 56.03 198 ASN A CA 1
ATOM 1582 C C . ASN A 1 198 ? -31.637 27.190 -8.047 1.00 56.03 198 ASN A C 1
ATOM 1584 O O . ASN A 1 198 ? -31.137 28.298 -7.875 1.00 56.03 198 ASN A O 1
ATOM 1588 N N . VAL A 1 199 ? -32.940 27.025 -8.294 1.00 55.34 199 VAL A N 1
ATOM 1589 C CA . VAL A 1 199 ? -33.884 28.149 -8.415 1.00 55.34 199 VAL A CA 1
ATOM 1590 C C . VAL A 1 199 ? -34.372 28.594 -7.032 1.00 55.34 199 VAL A C 1
ATOM 1592 O O . VAL A 1 199 ? -34.341 29.773 -6.710 1.00 55.34 199 VAL A O 1
ATOM 1595 N N . THR A 1 200 ? -34.667 27.660 -6.126 1.00 50.44 200 THR A N 1
ATOM 1596 C CA . THR A 1 200 ? -35.251 27.973 -4.806 1.00 50.44 200 THR A CA 1
ATOM 1597 C C . THR A 1 200 ? -34.299 28.633 -3.798 1.00 50.44 200 THR A C 1
ATOM 1599 O O . THR A 1 200 ? -34.726 29.006 -2.705 1.00 50.44 200 THR A O 1
ATOM 1602 N N . ARG A 1 201 ? -33.001 28.766 -4.113 1.00 44.75 201 ARG A N 1
ATOM 1603 C CA . ARG A 1 201 ? -32.024 29.438 -3.232 1.00 44.75 201 ARG A CA 1
ATOM 1604 C C . ARG A 1 201 ? -31.833 30.922 -3.566 1.00 44.75 201 ARG A C 1
ATOM 1606 O O . ARG A 1 201 ? -31.326 31.648 -2.718 1.00 44.75 201 ARG A O 1
ATOM 1613 N N . ALA A 1 202 ? -32.242 31.363 -4.757 1.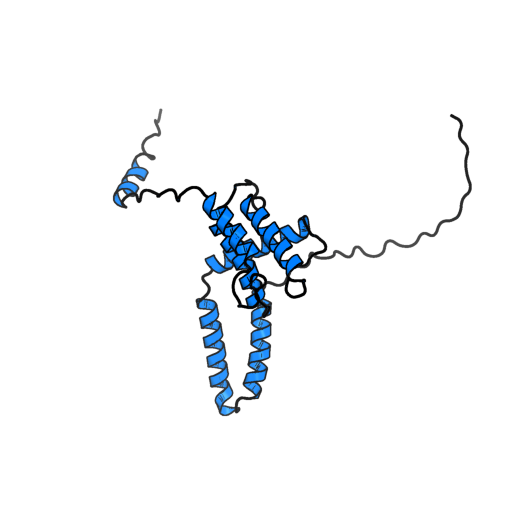00 51.41 202 ALA A N 1
ATOM 1614 C CA . ALA A 1 202 ? -32.151 32.764 -5.171 1.00 51.41 202 ALA A CA 1
ATOM 1615 C C . ALA A 1 202 ? -33.329 33.619 -4.661 1.00 51.41 202 ALA A C 1
ATOM 1617 O O . ALA A 1 202 ? -33.171 34.827 -4.507 1.00 51.41 202 ALA A O 1
ATOM 1618 N N . ASP A 1 203 ? -34.458 32.993 -4.314 1.00 51.69 203 ASP A N 1
ATOM 1619 C CA . ASP A 1 203 ? -35.718 33.710 -4.061 1.00 51.69 203 ASP A CA 1
ATOM 1620 C C . ASP A 1 203 ? -36.033 33.952 -2.569 1.00 51.69 203 ASP A C 1
ATOM 1622 O O . ASP A 1 203 ? -37.023 34.596 -2.241 1.00 51.69 203 ASP A O 1
ATOM 1626 N N . ASN A 1 204 ? -35.183 33.494 -1.641 1.00 47.38 204 ASN A N 1
ATOM 1627 C CA . ASN A 1 204 ? -35.395 33.642 -0.189 1.00 47.38 204 ASN A CA 1
ATOM 1628 C C . ASN A 1 204 ? -34.536 34.754 0.448 1.00 47.38 204 ASN A C 1
ATOM 1630 O O . ASN A 1 204 ? -33.971 34.567 1.526 1.00 47.38 204 ASN A O 1
ATOM 1634 N N . ASN A 1 205 ? -34.429 35.913 -0.207 1.00 47.66 205 ASN A N 1
ATOM 1635 C CA . ASN A 1 205 ? -33.915 37.137 0.419 1.00 47.66 205 ASN A CA 1
ATOM 1636 C C . ASN A 1 205 ? -35.053 38.168 0.528 1.00 47.66 205 ASN A C 1
ATOM 1638 O O . ASN A 1 205 ? -35.294 38.891 -0.444 1.00 47.66 205 ASN A O 1
ATOM 1642 N N . PRO A 1 206 ? -35.789 38.238 1.655 1.00 45.34 206 PRO A N 1
ATOM 1643 C CA . PRO A 1 206 ? -36.780 39.284 1.839 1.00 45.34 206 PRO A CA 1
ATOM 1644 C C . PRO A 1 206 ? -36.051 40.619 2.018 1.00 45.34 206 PRO A C 1
ATOM 1646 O O . PRO A 1 206 ? -35.478 40.905 3.065 1.00 45.34 206 PRO A O 1
ATOM 1649 N N . ARG A 1 207 ? -36.065 41.439 0.963 1.00 41.50 207 ARG A N 1
ATOM 1650 C CA . ARG A 1 207 ? -35.777 42.868 1.071 1.00 41.50 207 ARG A CA 1
ATOM 1651 C C . ARG A 1 207 ? -36.955 43.533 1.771 1.00 41.50 207 ARG A C 1
ATOM 1653 O O . ARG A 1 207 ? -37.991 43.654 1.132 1.00 41.50 207 ARG A O 1
ATOM 1660 N N . TYR A 1 208 ? -36.770 43.935 3.024 1.00 44.25 208 TYR A N 1
ATOM 1661 C CA . TYR A 1 208 ? -37.117 45.250 3.580 1.00 44.25 208 TYR A CA 1
ATOM 1662 C C . TYR A 1 208 ? -36.294 45.463 4.849 1.00 44.25 208 TYR A C 1
ATOM 1664 O O . TYR A 1 208 ? -36.303 44.553 5.708 1.00 44.25 208 TYR A O 1
#

Mean predicted aligned error: 14.51 Å

pLDDT: mean 76.62, std 22.17, range [28.88, 98.44]

Radius of gyration: 27.8 Å; Cα contacts (8 Å, |Δi|>4): 119; chains: 1; bounding box: 76×63×95 Å

Secondary structure (DSSP, 8-state):
--------------------------PPPTHHHHHHHHHHHHHHHHHTS-GGGHHHHHHHHHHHHHHHHHTS-HHHHHHHHHHHHHHHHHHHHH-TT--S--TTS-HHHHHHHHHHHHHHHHTTTTSTT-----HHHHHHHHHHHHHHHHHTT---TTB-TTSSBPHHHHHHHHHHHHTSPPP-------HHHHHHHTTTTTS-----

Nearest PDB structures (foldseek):
  2crx-assembly1_B-2  TM=6.904E-01  e=6.185E-03  Punavirus P1
  3crx-assembly1_A  TM=6.674E-01  e=5.552E-03  Punavirus P1
  1pvp-assembly1_A-2  TM=6.765E-01  e=9.024E-03  Punavirus P1
  1pvr-assembly1_B-2  TM=6.657E-01  e=9.024E-03  Punavirus P1

Solvent-accessible surface area (backbone atoms only — not comparable to full-atom values): 12819 Å² total; per-residue (Å²): 136,88,88,84,91,85,87,88,86,82,90,82,90,84,76,99,71,76,90,74,80,75,70,77,82,74,74,75,62,68,67,61,55,46,55,49,54,50,48,58,54,50,52,59,54,47,70,75,38,58,78,94,48,34,67,62,52,50,51,49,52,51,53,51,52,52,53,57,55,69,71,52,54,69,68,62,51,50,52,29,52,53,34,40,53,49,50,46,52,46,30,59,74,76,38,68,93,54,69,88,73,50,84,88,49,57,69,68,60,40,49,52,53,52,50,50,49,41,50,42,45,32,50,10,68,82,42,97,81,46,53,68,46,50,39,68,57,33,51,51,38,55,47,21,51,29,49,54,30,46,61,74,72,37,70,51,74,53,40,39,99,84,71,41,70,32,66,69,59,51,52,52,46,51,53,38,48,75,72,42,78,77,84,79,80,75,79,81,72,56,78,70,58,60,65,57,64,66,53,71,71,74,74,77,67,86,88,127

Foldseek 3Di:
DDDDDDDDDDDDDDDPDDPPPPDPPPPPDLVVLLVVVLVVVLVVVLVVDDPVCSVVSVVVSVVVVVVVVVVDDVVLVVLLVLLLVLLQVCCVVPPVVDDLACQPPDLVVLCVSLLVSLVCVQQVVSPPVSDGDALVSSVSSLVSSQVSQVSSVHHRSQQDPVGDGDPVVVVSSVVRNVVDDDDDDDPPDPPVVVVVVVVVVVPPDDDD

Organism: NCBI:txid303405

Sequence (208 aa):
MPFHNYTHYGGIQHPRGLCITQTPHRTPCFSHRLDLLLSTATEQLLDAVPPAKRNAAKALFVAATTATSHGVIAATESERFRFWTHWQNFLQNTFPMHQPILSNYPLLTRLALLGSFAAFIRAGQHHPANKKVSAQTVLLALRAISQTHMLDGQPDPLADEKGQRHILLRRQIENYRRHDPPPKRKLALPHIAIKYLNVTRADNNPRY